Protein AF-A0A3D5X7Y4-F1 (afdb_monomer)

Foldseek 3Di:
DPLVVQLVQCVVQDDLPDQWTDGPPQFKIKGKAKAFFPDDFQWLPPPQVDDDPDLLDLSDTLNNQVLLGIDIKIKIAGNPDLAALAAEEEADAALAAACSNVSVVQVVCCVVVVHMYTDQDQACHHSNNDPCLVPLVSQVVQLVVVVVPVVKPLRDSSASSVQVNLLSPVCCVVRSLVSSLSSVLVVLVCLCCVVDPRYDNHRAYEYEYEHVSLVSVVVCVVVCVVVSCVVYHYDYYHYDDDLLPDDQDHNNHYIPSSSVSNNCCVVPPVVVQCVDPHSVVVVVD

Nearest PDB structures (foldseek):
  7px8-assembly1_A  TM=6.322E-01  e=2.865E-03  Sus scrofa domesticus
  3our-assembly2_C  TM=6.650E-01  e=7.257E-02  Vibrio vulnificus CMCP6
  3our-assembly1_A  TM=6.666E-01  e=1.903E-01  Vibrio vulnificus CMCP6

Solvent-accessible surface area (backbone atoms only — not comparable to full-atom values): 15570 Å² total; per-residue (Å²): 133,64,64,68,61,49,32,54,56,50,50,75,65,63,56,77,88,44,66,70,38,79,54,69,99,74,58,30,36,41,35,42,40,84,42,72,50,88,64,78,66,77,77,77,76,70,84,57,95,46,87,34,92,45,85,92,34,72,48,33,45,69,81,74,44,56,36,52,37,45,33,65,33,47,26,35,36,48,70,82,66,88,56,34,60,42,36,33,41,36,29,55,49,64,64,42,71,65,62,58,83,48,50,50,52,36,51,52,50,12,68,77,66,70,21,35,22,36,45,50,71,46,54,59,20,40,69,19,29,66,70,59,66,76,34,64,82,71,35,45,62,57,40,53,60,58,54,69,46,78,87,49,46,49,73,31,68,70,10,37,56,59,19,48,34,28,50,70,38,42,63,52,62,56,51,33,49,52,40,33,52,51,44,49,50,51,50,51,52,34,30,43,72,40,72,37,82,62,41,33,63,56,32,48,54,29,38,43,20,26,28,53,25,16,50,52,48,51,52,48,65,73,64,32,68,93,55,74,48,76,88,38,52,79,45,77,39,84,47,77,73,56,77,93,76,58,80,61,59,31,54,57,37,17,16,45,53,20,39,48,41,33,52,49,38,65,76,67,44,46,71,54,40,57,75,39,102,35,77,62,28,68,70,74,104

Mean predicted aligned error: 5.86 Å

Radius of gyration: 19.31 Å; Cα contacts (8 Å, |Δi|>4): 488; chains: 1; bounding box: 45×47×53 Å

Structure (mmCIF, N/CA/C/O backbone):
data_AF-A0A3D5X7Y4-F1
#
_entry.id   AF-A0A3D5X7Y4-F1
#
loop_
_atom_site.group_PDB
_atom_site.id
_atom_site.type_symbol
_atom_site.label_atom_id
_atom_site.label_alt_id
_atom_site.label_comp_id
_atom_site.label_asym_id
_atom_site.label_entity_id
_atom_site.label_seq_id
_atom_site.pdbx_PDB_ins_code
_atom_site.Cartn_x
_atom_site.Cartn_y
_atom_site.Cartn_z
_atom_site.occupancy
_atom_site.B_iso_or_equiv
_atom_site.auth_seq_id
_atom_site.auth_comp_id
_atom_site.auth_asym_id
_atom_site.auth_atom_id
_atom_site.pdbx_PDB_model_num
ATOM 1 N N . MET A 1 1 ? -21.024 16.765 2.835 1.00 62.75 1 MET A N 1
ATOM 2 C CA . MET A 1 1 ? -19.558 16.932 2.928 1.00 62.75 1 MET A CA 1
ATOM 3 C C . MET A 1 1 ? -19.091 17.616 1.662 1.00 62.75 1 MET A C 1
ATOM 5 O O . MET A 1 1 ? -19.275 17.051 0.590 1.00 62.75 1 MET A O 1
ATOM 9 N N . GLU A 1 2 ? -18.526 18.814 1.774 1.00 83.00 2 GLU A N 1
ATOM 10 C CA . GLU A 1 2 ? -17.841 19.452 0.650 1.00 83.00 2 GLU A CA 1
ATOM 11 C C . GLU A 1 2 ? -16.427 18.880 0.536 1.00 83.00 2 GLU A C 1
ATOM 13 O O . GLU A 1 2 ? -15.530 19.262 1.283 1.00 83.00 2 GLU A O 1
ATOM 18 N N . PHE A 1 3 ? -16.230 17.935 -0.387 1.00 84.38 3 PHE A N 1
ATOM 19 C CA . PHE A 1 3 ? -14.965 17.208 -0.533 1.00 84.38 3 PHE A CA 1
ATOM 20 C C . PHE A 1 3 ? -13.753 18.142 -0.661 1.00 84.38 3 PHE A C 1
ATOM 22 O O . PHE A 1 3 ? -12.751 17.936 0.016 1.00 84.38 3 PHE A O 1
ATOM 29 N N . THR A 1 4 ? -13.851 19.175 -1.501 1.00 87.50 4 THR A N 1
ATOM 30 C CA . THR A 1 4 ? -12.752 20.115 -1.768 1.00 87.50 4 THR A CA 1
ATOM 31 C C . THR A 1 4 ? -12.354 20.895 -0.519 1.00 87.50 4 THR A C 1
ATOM 33 O O . THR A 1 4 ? -11.167 20.987 -0.214 1.00 87.50 4 THR A O 1
ATOM 36 N N . LYS A 1 5 ? -13.334 21.403 0.238 1.00 87.75 5 LYS A N 1
ATOM 37 C CA . LYS A 1 5 ? -13.094 22.128 1.489 1.00 87.75 5 LYS A CA 1
ATOM 38 C C . LYS A 1 5 ? -12.396 21.229 2.512 1.00 87.75 5 LYS A C 1
ATOM 40 O O . LYS A 1 5 ? -11.289 21.543 2.941 1.00 87.75 5 LYS A O 1
ATOM 45 N N . THR A 1 6 ? -12.976 20.059 2.792 1.00 87.38 6 THR A N 1
ATOM 46 C CA . THR A 1 6 ? -12.402 19.072 3.720 1.00 87.38 6 THR A CA 1
ATOM 47 C C . THR A 1 6 ? -11.001 18.627 3.286 1.00 87.38 6 THR A C 1
ATOM 49 O O . THR A 1 6 ? -10.114 18.476 4.119 1.00 87.38 6 THR A O 1
ATOM 52 N N . TYR A 1 7 ? -10.759 18.447 1.985 1.00 90.94 7 TYR A N 1
ATOM 53 C CA . TYR A 1 7 ? -9.432 18.118 1.460 1.00 90.94 7 TYR A CA 1
ATOM 54 C C . TYR A 1 7 ? -8.392 19.189 1.790 1.00 90.94 7 TYR A C 1
ATOM 56 O O . TYR A 1 7 ? -7.310 18.849 2.263 1.00 90.94 7 TYR A O 1
ATOM 64 N N . HIS A 1 8 ? -8.698 20.466 1.547 1.00 90.31 8 HIS A N 1
ATOM 65 C CA . HIS A 1 8 ? -7.755 21.551 1.816 1.00 90.31 8 HIS A CA 1
ATOM 66 C C . HIS A 1 8 ? -7.480 21.720 3.312 1.00 90.31 8 HIS A C 1
ATOM 68 O O . HIS A 1 8 ? -6.315 21.840 3.686 1.00 90.31 8 HIS A O 1
ATOM 74 N N . GLU A 1 9 ? -8.515 21.649 4.150 1.00 88.50 9 GLU A N 1
ATOM 75 C CA . GLU A 1 9 ? -8.390 21.727 5.611 1.00 88.50 9 GLU A CA 1
ATOM 76 C C . GLU A 1 9 ? -7.531 20.585 6.165 1.00 88.50 9 GLU A C 1
ATOM 78 O O . GLU A 1 9 ? -6.532 20.826 6.842 1.00 88.50 9 GLU A O 1
ATOM 83 N N . LEU A 1 10 ? -7.861 19.333 5.830 1.00 89.69 10 LEU A N 1
ATOM 84 C CA . LEU A 1 10 ? -7.104 18.176 6.309 1.00 89.69 10 LEU A CA 1
ATOM 85 C C . LEU A 1 10 ? -5.663 18.204 5.791 1.00 89.69 10 LEU A C 1
ATOM 87 O O . LEU A 1 10 ? -4.737 17.924 6.542 1.00 89.69 10 LEU A O 1
ATOM 91 N N . ARG A 1 11 ? -5.447 18.578 4.525 1.00 89.75 11 ARG A N 1
ATOM 92 C CA . ARG A 1 11 ? -4.104 18.661 3.936 1.00 89.75 11 ARG A CA 1
ATOM 93 C C . ARG A 1 11 ? -3.214 19.700 4.618 1.00 89.75 11 ARG A C 1
ATOM 95 O O . ARG A 1 11 ? -2.016 19.472 4.705 1.00 89.75 11 ARG A O 1
ATOM 102 N N . GLN A 1 12 ? -3.760 20.845 5.023 1.00 87.50 12 GLN A N 1
ATOM 103 C CA . GLN A 1 12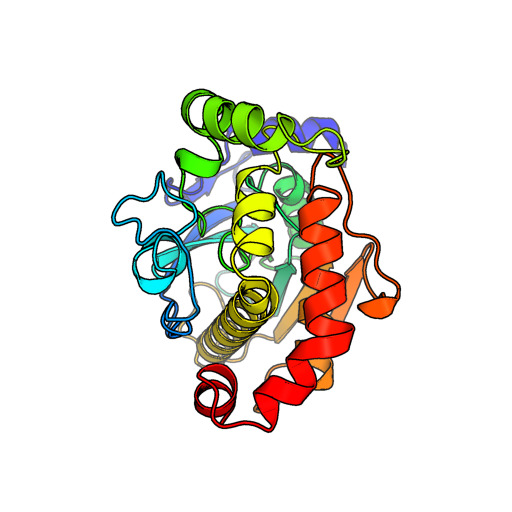 ? -2.969 21.906 5.657 1.00 87.50 12 GLN A CA 1
ATOM 104 C C . GLN A 1 12 ? -2.491 21.527 7.057 1.00 87.50 12 GLN A C 1
ATOM 106 O O . GLN A 1 12 ? -1.440 21.992 7.482 1.00 87.50 12 GLN A O 1
ATOM 111 N N . ASN A 1 13 ? -3.253 20.686 7.750 1.00 85.19 13 ASN A N 1
ATOM 112 C CA . ASN A 1 13 ? -3.012 20.387 9.153 1.00 85.19 13 ASN A CA 1
ATOM 113 C C . ASN A 1 13 ? -2.442 18.987 9.390 1.00 85.19 13 ASN A C 1
ATOM 115 O O . ASN A 1 13 ? -1.857 18.752 10.438 1.00 85.19 13 ASN A O 1
ATOM 119 N N . PHE A 1 14 ? -2.612 18.053 8.449 1.00 87.56 14 PHE A N 1
ATOM 120 C CA . PHE A 1 14 ? -2.120 16.687 8.584 1.00 87.56 14 PHE A CA 1
ATOM 121 C C . PHE A 1 14 ? -0.596 16.598 8.446 1.00 87.56 14 PHE A C 1
ATOM 123 O O . PHE A 1 14 ? 0.004 17.115 7.507 1.00 87.56 14 PHE A O 1
ATOM 130 N N . SER A 1 15 ? 0.005 15.832 9.346 1.00 85.19 15 SER A N 1
ATOM 131 C CA . SER A 1 15 ? 1.416 15.490 9.412 1.00 85.19 15 SER A CA 1
ATOM 132 C C . SER A 1 15 ? 1.536 14.085 9.992 1.00 85.19 15 SER A C 1
ATOM 134 O O . SER A 1 15 ? 0.987 13.779 11.045 1.00 85.19 15 SER A O 1
ATOM 136 N N . ILE A 1 16 ? 2.258 13.206 9.305 1.00 82.19 16 ILE A N 1
ATOM 137 C CA . ILE A 1 16 ? 2.469 11.842 9.799 1.00 82.19 16 ILE A CA 1
ATOM 138 C C . ILE A 1 16 ? 3.472 11.793 10.960 1.00 82.19 16 ILE A C 1
ATOM 140 O O . ILE A 1 16 ? 3.442 10.866 11.758 1.00 82.19 16 ILE A O 1
ATOM 144 N N . THR A 1 17 ? 4.341 12.798 11.072 1.00 74.00 17 THR A N 1
ATOM 145 C CA . THR A 1 17 ? 5.400 12.864 12.090 1.00 74.00 17 THR A CA 1
ATOM 146 C C . THR A 1 17 ? 4.942 13.535 13.385 1.00 74.00 17 THR A C 1
ATOM 148 O O . THR A 1 17 ? 5.647 13.491 14.390 1.00 74.00 17 THR A O 1
ATOM 151 N N . SER A 1 18 ? 3.771 14.174 13.379 1.00 68.81 18 SER A N 1
ATOM 152 C CA . SER A 1 18 ? 3.189 14.810 14.560 1.00 68.81 18 SER A CA 1
ATOM 153 C C . SER A 1 18 ? 2.336 13.795 15.322 1.00 68.81 18 SER A C 1
ATOM 155 O O . SER A 1 18 ? 1.522 13.098 14.724 1.00 68.81 18 SER A O 1
ATOM 157 N N . ALA A 1 19 ? 2.540 13.702 16.640 1.00 57.34 19 ALA A N 1
ATOM 158 C CA . ALA A 1 19 ? 1.981 12.629 17.467 1.00 57.34 19 ALA A CA 1
ATOM 159 C C . ALA A 1 19 ? 0.443 12.572 17.445 1.00 57.34 19 ALA A C 1
ATOM 161 O O . ALA A 1 19 ? -0.117 11.496 17.255 1.00 57.34 19 ALA A O 1
ATOM 162 N N . ASP A 1 20 ? -0.217 13.723 17.584 1.00 65.88 20 ASP A N 1
ATOM 163 C CA . ASP A 1 20 ? -1.671 13.863 17.529 1.00 65.88 20 ASP A CA 1
ATOM 164 C C . ASP A 1 20 ? -2.022 15.168 16.806 1.00 65.88 20 ASP A C 1
ATOM 166 O O . ASP A 1 20 ? -1.465 16.228 17.099 1.00 65.88 20 ASP A O 1
ATOM 170 N N . ILE A 1 21 ? -2.939 15.088 15.843 1.00 64.12 21 ILE A N 1
ATOM 171 C CA . ILE A 1 21 ? -3.440 16.238 15.091 1.00 64.12 21 ILE A CA 1
ATOM 172 C C . ILE A 1 21 ? -4.926 16.350 15.370 1.00 64.12 21 ILE A C 1
ATOM 174 O O . ILE A 1 21 ? -5.740 15.587 14.838 1.00 64.12 21 ILE A O 1
ATOM 178 N N . GLU A 1 22 ? -5.267 17.303 16.229 1.00 63.03 22 GLU A N 1
ATOM 179 C CA . GLU A 1 22 ? -6.646 17.692 16.493 1.00 63.03 22 GLU A CA 1
ATOM 180 C C . GLU A 1 22 ? -7.095 18.670 15.409 1.00 63.03 22 GLU A C 1
ATOM 182 O O . GLU A 1 22 ? -6.500 19.732 15.220 1.00 63.03 22 GLU A O 1
ATOM 187 N N . LEU A 1 23 ? -8.140 18.301 14.672 1.00 60.44 23 LEU A N 1
ATOM 188 C CA . LEU A 1 23 ? -8.718 19.135 13.627 1.00 60.44 23 LEU A CA 1
ATOM 189 C C . LEU A 1 23 ? -10.151 19.474 14.001 1.00 60.44 23 LEU A C 1
ATOM 191 O O . LEU A 1 23 ? -10.949 18.568 14.212 1.00 60.44 23 LEU A O 1
ATOM 195 N N . ASN A 1 24 ? -10.452 20.776 14.044 1.00 53.19 24 ASN A N 1
ATOM 196 C CA . ASN A 1 24 ? -11.755 21.360 14.377 1.00 53.19 24 ASN A CA 1
ATOM 197 C C . ASN A 1 24 ? -12.277 20.965 15.772 1.00 53.19 24 ASN A C 1
ATOM 199 O O . ASN A 1 24 ? -12.864 19.902 15.943 1.00 53.19 24 ASN A O 1
ATOM 203 N N . GLU A 1 25 ? -12.076 21.844 16.762 1.00 52.44 25 GLU A N 1
ATOM 204 C CA . GLU A 1 25 ? -12.860 21.926 18.015 1.00 52.44 25 GLU A CA 1
ATOM 205 C C . GLU A 1 25 ? -13.275 20.583 18.671 1.00 52.44 25 GLU A C 1
ATOM 207 O O . GLU A 1 25 ? -14.366 20.461 19.221 1.00 52.44 25 GLU A O 1
ATOM 212 N N . ARG A 1 26 ? -12.386 19.578 18.679 1.00 58.62 26 ARG A N 1
ATOM 213 C CA . ARG A 1 26 ? -12.592 18.254 19.302 1.00 58.62 26 ARG A CA 1
ATOM 214 C C . ARG A 1 26 ? -13.681 17.365 18.671 1.00 58.62 26 ARG A C 1
ATOM 216 O O . ARG A 1 26 ? -14.286 16.577 19.400 1.00 58.62 26 ARG A O 1
ATOM 223 N N . GLU A 1 27 ? -13.880 17.351 17.353 1.00 76.94 27 GLU A N 1
ATOM 224 C CA . GLU A 1 27 ? -14.769 16.340 16.727 1.00 76.94 27 GLU A CA 1
ATOM 225 C C . GLU A 1 27 ? -14.070 15.014 16.366 1.00 76.94 27 GLU A C 1
ATOM 227 O O . GLU A 1 27 ? -14.690 13.945 16.391 1.00 76.94 27 GLU A O 1
ATOM 232 N N . PHE A 1 28 ? -12.780 15.058 16.032 1.00 87.50 28 PHE A N 1
ATOM 233 C CA . PHE A 1 28 ? -11.968 13.881 15.716 1.00 87.50 28 PHE A CA 1
ATOM 234 C C . PHE A 1 28 ? -10.473 14.193 15.823 1.00 87.50 28 PHE A C 1
ATOM 236 O O . PHE A 1 28 ? -10.071 15.358 15.872 1.00 87.50 28 PHE A O 1
ATOM 243 N N . THR A 1 29 ? -9.638 13.155 15.790 1.00 89.69 29 THR A N 1
ATOM 244 C CA . THR A 1 29 ? -8.178 13.298 15.738 1.00 89.69 29 THR A CA 1
ATOM 245 C C . THR A 1 29 ? -7.556 12.374 14.696 1.00 89.69 29 THR A C 1
ATOM 247 O O . THR A 1 29 ? -8.096 11.315 14.369 1.00 89.69 29 THR A O 1
ATOM 250 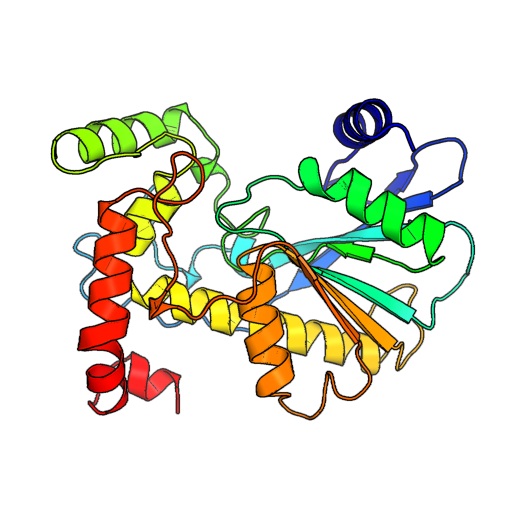N N . PHE A 1 30 ? -6.416 12.782 14.142 1.00 90.56 30 PHE A N 1
ATOM 251 C CA . PHE A 1 30 ? -5.501 11.864 13.469 1.00 90.56 30 PHE A CA 1
ATOM 252 C C . PHE A 1 30 ? -4.337 11.566 14.406 1.00 90.56 30 PHE A C 1
ATOM 254 O O . PHE A 1 30 ? -3.664 12.487 14.863 1.00 90.56 30 PHE A O 1
ATOM 261 N N . ARG A 1 31 ? -4.095 10.282 14.659 1.00 90.88 31 ARG A N 1
ATOM 262 C CA . ARG A 1 31 ? -2.979 9.797 15.469 1.00 90.88 31 ARG A CA 1
ATOM 263 C C . ARG A 1 31 ? -2.025 8.988 14.610 1.00 90.88 31 ARG A C 1
ATOM 265 O O . ARG A 1 31 ? -2.469 8.189 13.787 1.00 90.88 31 ARG A O 1
ATOM 272 N N . SER A 1 32 ? -0.730 9.168 14.825 1.00 92.69 32 SER A N 1
ATOM 273 C CA . SER A 1 32 ? 0.302 8.366 14.172 1.00 92.69 32 SER A CA 1
ATOM 274 C C . SER A 1 32 ? 0.709 7.201 15.073 1.00 92.69 32 SER A C 1
ATOM 276 O O . SER A 1 32 ? 1.077 7.414 16.228 1.00 92.69 32 SER A O 1
ATOM 278 N N . ILE A 1 33 ? 0.586 5.964 14.586 1.00 93.38 33 ILE A N 1
ATOM 279 C CA . ILE A 1 33 ? 0.896 4.752 15.355 1.00 93.38 33 ILE A CA 1
ATOM 280 C C . ILE A 1 33 ? 2.119 4.053 14.760 1.00 93.38 33 ILE A C 1
ATOM 282 O O . ILE A 1 33 ? 2.012 3.532 13.648 1.00 93.38 33 ILE A O 1
ATOM 286 N N . PRO A 1 34 ? 3.245 3.968 15.491 1.00 95.19 34 PRO A N 1
ATOM 287 C CA . PRO A 1 34 ? 4.428 3.267 15.012 1.00 95.19 34 PRO A CA 1
ATOM 288 C C . PRO A 1 34 ? 4.142 1.795 14.730 1.00 95.19 34 PRO A C 1
ATOM 290 O O . PRO A 1 34 ? 3.541 1.091 15.546 1.00 95.19 34 PRO A O 1
ATOM 293 N N . PHE A 1 35 ? 4.622 1.311 13.590 1.00 96.56 35 PHE A N 1
ATOM 294 C CA . PHE A 1 35 ? 4.510 -0.077 13.175 1.00 96.56 35 PHE A CA 1
ATOM 295 C C . PHE A 1 35 ? 5.861 -0.608 12.698 1.00 96.56 35 PHE A C 1
ATOM 297 O O . PHE A 1 35 ? 6.580 0.019 11.919 1.00 96.56 35 PHE A O 1
ATOM 304 N N . ARG A 1 36 ? 6.198 -1.813 13.162 1.00 96.62 36 ARG A N 1
ATOM 305 C CA . ARG A 1 36 ? 7.410 -2.526 12.765 1.00 96.62 36 ARG A CA 1
ATOM 306 C C . ARG A 1 36 ? 7.035 -3.791 12.013 1.00 96.62 36 ARG A C 1
ATOM 308 O O . ARG A 1 36 ? 6.431 -4.691 12.593 1.00 96.62 36 ARG A O 1
ATOM 315 N N . SER A 1 37 ? 7.416 -3.862 10.744 1.00 95.69 37 SER A N 1
ATOM 316 C CA . SER A 1 37 ? 7.237 -5.051 9.914 1.00 95.69 37 SER A CA 1
ATOM 317 C C . SER A 1 37 ? 8.134 -6.184 10.416 1.00 95.69 37 SER A C 1
ATOM 319 O O . SER A 1 37 ? 9.340 -6.009 10.590 1.00 95.69 37 SER A O 1
ATOM 321 N N . ASN A 1 38 ? 7.552 -7.366 10.619 1.00 92.75 38 ASN A N 1
ATOM 322 C CA . ASN A 1 38 ? 8.308 -8.598 10.866 1.00 92.75 38 ASN A CA 1
ATOM 323 C C . ASN A 1 38 ? 8.667 -9.337 9.566 1.00 92.75 38 ASN A C 1
ATOM 325 O O . ASN A 1 38 ? 9.349 -10.368 9.592 1.00 92.75 38 ASN A O 1
ATOM 329 N N . SER A 1 39 ? 8.198 -8.834 8.424 1.00 86.31 39 SER A N 1
ATOM 330 C CA . SER A 1 39 ? 8.429 -9.438 7.120 1.00 86.31 39 SER A CA 1
ATOM 331 C C . SER A 1 39 ? 9.886 -9.286 6.704 1.00 86.31 39 SER A C 1
ATOM 333 O O . SER A 1 39 ? 10.450 -8.195 6.726 1.00 86.31 39 SER A O 1
ATOM 335 N N . LYS A 1 40 ? 10.488 -10.385 6.249 1.00 76.19 40 LYS A N 1
ATOM 336 C CA . LYS A 1 40 ? 11.815 -10.357 5.632 1.00 76.19 40 LYS A CA 1
ATOM 337 C C . LYS A 1 40 ? 11.652 -10.232 4.115 1.00 76.19 40 LYS A C 1
ATOM 339 O O . LYS A 1 40 ? 11.042 -11.130 3.523 1.00 76.19 40 LYS A O 1
ATOM 344 N N . PRO A 1 41 ? 12.150 -9.161 3.472 1.00 71.00 41 PRO A N 1
ATOM 345 C CA . PRO A 1 41 ? 12.162 -9.093 2.016 1.00 71.00 41 PRO A CA 1
ATOM 346 C C . PRO A 1 41 ? 13.020 -10.230 1.444 1.00 71.00 41 PRO A C 1
ATOM 348 O O . PRO A 1 41 ? 13.945 -10.718 2.100 1.00 71.00 41 PRO A O 1
ATOM 351 N N . ILE A 1 42 ? 12.708 -10.678 0.222 1.00 69.38 42 ILE A N 1
ATOM 352 C CA . ILE A 1 42 ? 13.601 -11.603 -0.490 1.00 69.38 42 ILE A CA 1
ATOM 353 C C . ILE A 1 42 ? 14.929 -10.874 -0.704 1.00 69.38 42 ILE A C 1
ATOM 355 O O . ILE A 1 42 ? 14.891 -9.775 -1.259 1.00 69.38 42 ILE A O 1
ATOM 359 N N . PRO A 1 43 ? 16.080 -11.467 -0.334 1.00 62.25 43 PRO A N 1
ATOM 360 C CA . PRO A 1 43 ? 17.375 -10.873 -0.625 1.00 62.25 43 PRO A CA 1
ATOM 361 C C . PRO A 1 43 ? 17.501 -10.578 -2.117 1.00 62.25 43 PRO A C 1
ATOM 363 O O . PRO A 1 43 ? 17.318 -11.478 -2.949 1.00 62.25 43 PRO A O 1
ATOM 366 N N . TYR A 1 44 ? 17.836 -9.333 -2.453 1.00 58.81 44 TYR A N 1
ATOM 367 C CA . TYR A 1 44 ? 18.089 -8.910 -3.825 1.00 58.81 44 TYR A CA 1
ATOM 368 C C . TYR A 1 44 ? 19.353 -9.606 -4.354 1.00 58.81 44 TYR A C 1
ATOM 370 O O . TYR A 1 44 ? 20.470 -9.120 -4.233 1.00 58.81 44 TYR A O 1
ATOM 378 N N . THR A 1 45 ? 19.194 -10.816 -4.886 1.00 52.50 45 THR A N 1
ATOM 379 C CA . THR A 1 45 ? 20.293 -11.651 -5.415 1.00 52.50 45 THR A CA 1
ATOM 380 C C . THR A 1 45 ? 20.075 -12.033 -6.875 1.00 52.50 45 THR A C 1
ATOM 382 O O . THR A 1 45 ? 20.739 -12.916 -7.415 1.00 52.50 45 THR A O 1
ATOM 385 N N . ARG A 1 46 ? 19.140 -11.361 -7.550 1.00 53.75 46 ARG A N 1
ATOM 386 C CA . ARG A 1 46 ? 18.783 -11.640 -8.939 1.00 53.75 46 ARG A CA 1
ATOM 387 C C . ARG A 1 46 ? 19.307 -10.546 -9.844 1.00 53.75 46 ARG A C 1
ATOM 389 O O . ARG A 1 46 ? 18.621 -9.558 -10.041 1.00 53.75 46 ARG A O 1
ATOM 396 N N . THR A 1 47 ? 20.526 -10.738 -10.353 1.00 46.50 47 THR A N 1
ATOM 397 C CA . THR A 1 47 ? 21.077 -10.086 -11.563 1.00 46.50 47 THR A CA 1
ATOM 398 C C . THR A 1 47 ? 20.770 -8.594 -11.734 1.00 46.50 47 THR A C 1
ATOM 400 O O . THR A 1 47 ? 20.675 -8.110 -12.861 1.00 46.50 47 THR A O 1
ATOM 403 N N . GLY A 1 48 ? 20.623 -7.848 -10.640 1.00 47.81 48 GLY A N 1
ATOM 404 C CA . GLY A 1 48 ? 20.610 -6.405 -10.682 1.00 47.81 48 GLY A CA 1
ATOM 405 C C . GLY A 1 48 ? 21.968 -5.982 -11.194 1.00 47.81 48 GLY A C 1
ATOM 406 O O . GLY A 1 48 ? 22.966 -6.186 -10.513 1.00 47.81 48 GLY A O 1
ATOM 407 N N . ILE A 1 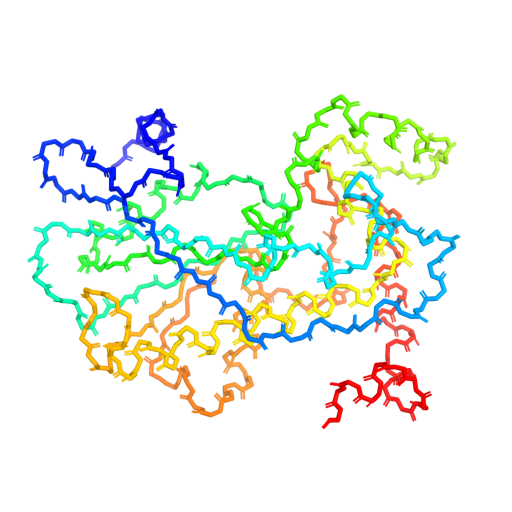49 ? 22.016 -5.425 -12.401 1.00 44.59 49 ILE A N 1
ATOM 408 C CA . ILE A 1 49 ? 23.256 -4.962 -13.045 1.00 44.59 49 ILE A CA 1
ATOM 409 C C . ILE A 1 49 ? 23.970 -3.902 -12.173 1.00 44.59 49 ILE A C 1
ATOM 411 O O . ILE A 1 49 ? 25.149 -3.622 -12.363 1.00 44.59 49 ILE A O 1
ATOM 415 N N . TYR A 1 50 ? 23.288 -3.366 -11.157 1.00 46.84 50 TYR A N 1
ATOM 416 C CA . TYR A 1 50 ? 23.793 -2.352 -10.249 1.00 46.84 50 TYR A CA 1
ATOM 417 C C . TYR A 1 50 ? 23.586 -2.786 -8.794 1.00 46.84 50 TYR A C 1
ATOM 419 O O . TYR A 1 50 ? 22.460 -2.948 -8.344 1.00 46.84 50 TYR A O 1
ATOM 427 N N . ASN A 1 51 ? 24.672 -2.949 -8.038 1.00 50.53 51 ASN A N 1
ATOM 428 C CA . ASN A 1 51 ? 24.616 -3.037 -6.580 1.00 50.53 51 ASN A CA 1
ATOM 429 C C . ASN A 1 51 ? 24.731 -1.613 -6.028 1.00 50.53 51 ASN A C 1
ATOM 431 O O . ASN A 1 51 ? 25.832 -1.090 -5.875 1.00 50.53 51 ASN A O 1
ATOM 435 N N . GLY A 1 52 ? 23.594 -0.960 -5.787 1.00 54.53 52 GLY A N 1
ATOM 436 C CA . GLY A 1 52 ? 23.565 0.335 -5.107 1.00 54.53 52 GLY A CA 1
ATOM 437 C C . GLY A 1 52 ? 23.653 0.164 -3.591 1.00 54.53 52 GLY A C 1
ATOM 438 O O . GLY A 1 52 ? 22.983 -0.697 -3.023 1.00 54.53 52 GLY A O 1
ATOM 439 N N . THR A 1 53 ? 24.463 0.978 -2.917 1.00 52.84 53 THR A N 1
ATOM 440 C CA . THR A 1 53 ? 24.475 1.062 -1.443 1.00 52.84 53 THR A CA 1
ATOM 441 C C . THR A 1 53 ? 23.655 2.225 -0.904 1.00 52.84 53 THR A C 1
ATOM 443 O O . THR A 1 53 ? 23.407 2.264 0.294 1.00 52.84 53 THR A O 1
ATOM 446 N N . ASP A 1 54 ? 23.251 3.140 -1.780 1.00 60.84 54 ASP A N 1
ATOM 447 C CA . ASP A 1 54 ? 22.584 4.392 -1.444 1.00 60.84 54 ASP A CA 1
ATOM 448 C C . ASP A 1 54 ? 21.144 4.404 -1.969 1.00 60.84 54 ASP A C 1
ATOM 450 O O . ASP A 1 54 ? 20.843 3.803 -3.007 1.00 60.84 54 ASP A O 1
ATOM 454 N N . CYS A 1 55 ? 20.254 5.079 -1.250 1.00 59.72 55 CYS A N 1
ATOM 455 C CA . CYS A 1 55 ? 18.815 5.109 -1.485 1.00 59.72 55 CYS A CA 1
ATOM 456 C C . CYS A 1 55 ? 18.424 5.854 -2.779 1.00 59.72 55 CYS A C 1
ATOM 458 O O . CYS A 1 55 ? 17.372 5.581 -3.371 1.00 59.72 55 CYS A O 1
ATOM 460 N N . HIS A 1 56 ? 19.335 6.689 -3.290 1.00 63.72 56 HIS A N 1
ATOM 461 C CA . HIS A 1 56 ? 19.297 7.264 -4.635 1.00 63.72 56 HIS A CA 1
ATOM 462 C C . HIS A 1 56 ? 19.311 6.198 -5.749 1.00 63.72 56 HIS A C 1
ATOM 464 O O . HIS A 1 56 ? 18.800 6.429 -6.846 1.00 63.72 56 HIS A O 1
ATOM 470 N N . SER A 1 57 ? 19.884 5.016 -5.496 1.00 70.50 57 SER A N 1
ATOM 471 C CA . SER A 1 57 ? 19.910 3.920 -6.463 1.00 70.50 57 SER A CA 1
ATOM 472 C C . SER A 1 57 ? 18.652 3.065 -6.360 1.00 70.50 57 SER A C 1
ATOM 474 O O . SER A 1 57 ? 18.386 2.425 -5.347 1.00 70.50 57 SER A O 1
ATOM 476 N N . PHE A 1 58 ? 17.915 2.930 -7.462 1.00 78.69 58 PHE A N 1
ATOM 477 C CA . PHE A 1 58 ? 16.772 2.009 -7.542 1.00 78.69 58 PHE A CA 1
ATOM 478 C C . PHE A 1 58 ? 17.156 0.524 -7.454 1.00 78.69 58 PHE A C 1
ATOM 480 O O . PHE A 1 58 ? 16.286 -0.340 -7.301 1.00 78.69 58 PHE A O 1
ATOM 487 N N . ALA A 1 59 ? 18.450 0.228 -7.524 1.00 72.75 59 ALA A N 1
ATOM 488 C CA . ALA A 1 59 ? 19.001 -1.109 -7.389 1.00 72.75 59 ALA A CA 1
ATOM 489 C C . ALA A 1 59 ? 19.534 -1.395 -5.972 1.00 72.75 59 ALA A C 1
ATOM 491 O O . ALA A 1 59 ? 20.215 -2.396 -5.757 1.00 72.75 59 ALA A O 1
ATOM 492 N N . ILE A 1 60 ? 19.232 -0.522 -5.003 1.00 76.69 60 ILE A N 1
ATOM 493 C CA . ILE A 1 60 ? 19.434 -0.812 -3.584 1.00 76.69 60 ILE A CA 1
ATOM 494 C C . ILE A 1 60 ? 18.668 -2.080 -3.184 1.00 76.69 60 ILE A C 1
ATOM 496 O O . ILE A 1 60 ? 17.555 -2.328 -3.662 1.00 76.69 60 ILE A O 1
ATOM 500 N N . ASP A 1 61 ? 19.275 -2.879 -2.306 1.00 81.31 61 ASP A N 1
ATOM 501 C CA . ASP A 1 61 ? 18.605 -4.012 -1.674 1.00 81.31 61 ASP A CA 1
ATOM 502 C C . ASP A 1 61 ? 17.418 -3.510 -0.844 1.00 81.31 61 ASP A C 1
ATOM 504 O O . ASP A 1 61 ? 17.553 -2.631 0.008 1.00 81.31 61 ASP A O 1
ATOM 508 N N . ASP A 1 62 ? 16.256 -4.105 -1.082 1.00 87.19 62 ASP A N 1
ATOM 509 C CA . ASP A 1 62 ? 15.001 -3.795 -0.410 1.00 87.19 62 ASP A CA 1
ATOM 510 C C . ASP A 1 62 ? 15.112 -3.938 1.123 1.00 87.19 62 ASP A C 1
ATOM 512 O O . ASP A 1 62 ? 14.430 -3.220 1.853 1.00 87.19 62 ASP A O 1
ATOM 516 N N . ALA A 1 63 ? 16.001 -4.813 1.615 1.00 85.62 63 ALA A N 1
ATOM 517 C CA . ALA A 1 63 ? 16.287 -4.983 3.043 1.00 85.62 63 ALA A CA 1
ATOM 518 C C . ALA A 1 63 ? 16.960 -3.767 3.703 1.00 85.62 63 ALA A C 1
ATOM 520 O O . ALA A 1 63 ? 16.937 -3.654 4.927 1.00 85.62 63 ALA A O 1
ATOM 521 N N . LYS A 1 64 ? 17.567 -2.871 2.915 1.00 86.50 64 LYS A N 1
ATOM 522 C CA . LYS A 1 64 ? 18.252 -1.663 3.406 1.00 86.50 64 LYS A CA 1
ATOM 523 C C . LYS A 1 64 ? 17.341 -0.437 3.483 1.00 86.50 64 LYS A C 1
ATOM 525 O O . LYS A 1 64 ? 17.789 0.612 3.924 1.00 86.50 64 LYS A O 1
ATOM 530 N N . ILE A 1 65 ? 16.092 -0.552 3.036 1.00 90.00 65 ILE A N 1
ATOM 531 C CA . ILE A 1 65 ? 15.114 0.537 3.088 1.00 90.00 65 ILE A CA 1
ATOM 532 C C . ILE A 1 65 ? 14.409 0.457 4.442 1.00 90.00 65 ILE A C 1
ATOM 534 O O . ILE A 1 65 ? 13.450 -0.304 4.617 1.00 90.00 65 ILE A O 1
ATOM 538 N N . GLU A 1 66 ? 14.933 1.194 5.419 1.00 91.38 66 GLU A N 1
ATOM 539 C CA . GLU A 1 66 ? 14.467 1.151 6.807 1.00 91.38 66 GLU A CA 1
ATOM 540 C C . GLU A 1 66 ? 13.010 1.592 6.939 1.00 91.38 66 GLU A C 1
ATOM 542 O O . GLU A 1 66 ? 12.266 0.974 7.701 1.00 91.38 66 GLU A O 1
ATOM 547 N N . GLU A 1 67 ? 12.578 2.560 6.129 1.00 93.38 67 GLU A N 1
ATOM 548 C CA . GLU A 1 67 ? 11.206 3.075 6.067 1.00 93.38 67 GLU A CA 1
ATOM 549 C C . GLU A 1 67 ? 10.210 1.969 5.695 1.00 93.38 67 GLU A C 1
ATOM 551 O O . GLU A 1 67 ? 9.051 1.968 6.100 1.00 93.38 67 GLU A O 1
ATOM 556 N N . ASN A 1 68 ? 10.653 0.958 4.944 1.00 94.81 68 ASN A N 1
ATOM 557 C CA . ASN A 1 68 ? 9.795 -0.168 4.593 1.00 94.81 68 ASN A CA 1
ATOM 558 C C . ASN A 1 68 ? 9.654 -1.202 5.729 1.00 94.81 68 ASN A C 1
ATOM 560 O O . ASN A 1 68 ? 8.771 -2.065 5.662 1.00 94.81 68 ASN A O 1
ATOM 564 N N . SER A 1 69 ? 10.507 -1.105 6.755 1.00 94.19 69 SER A N 1
ATOM 565 C CA . SER A 1 69 ? 10.529 -1.972 7.941 1.00 94.19 69 SER A CA 1
ATOM 566 C C . SER A 1 69 ? 9.996 -1.276 9.201 1.00 94.19 69 SER A C 1
ATOM 568 O O . SER A 1 69 ? 9.427 -1.946 10.063 1.00 94.19 69 SER A O 1
ATOM 570 N N . HIS A 1 70 ? 10.146 0.046 9.298 1.00 95.12 70 HIS A N 1
ATOM 571 C CA . HIS A 1 70 ? 9.668 0.891 10.390 1.00 95.12 70 HIS A CA 1
ATOM 572 C C . HIS A 1 70 ? 8.913 2.077 9.793 1.00 95.12 70 HIS A C 1
ATOM 574 O O . HIS A 1 70 ? 9.506 2.923 9.130 1.00 95.12 70 HIS A O 1
ATOM 580 N N . PHE A 1 71 ? 7.605 2.121 10.012 1.00 95.50 71 PHE A N 1
ATOM 581 C CA . PHE A 1 71 ? 6.738 3.155 9.461 1.00 95.50 71 PHE A CA 1
ATOM 582 C C . PHE A 1 71 ? 5.578 3.435 10.402 1.00 95.50 71 PHE A C 1
ATOM 584 O O . PHE A 1 71 ? 5.144 2.560 11.147 1.00 95.50 71 PHE A O 1
ATOM 591 N N . ASP A 1 72 ? 5.028 4.638 10.328 1.00 95.06 72 ASP A N 1
ATOM 592 C CA . ASP A 1 72 ? 3.836 4.986 11.087 1.00 95.06 72 ASP A CA 1
ATOM 593 C C . ASP A 1 72 ? 2.552 4.715 10.300 1.00 95.06 72 ASP A C 1
ATOM 595 O O . ASP A 1 72 ? 2.475 4.921 9.084 1.00 95.06 72 ASP A O 1
ATOM 599 N N . LEU A 1 73 ? 1.523 4.276 11.017 1.00 96.44 73 LEU A N 1
ATOM 600 C CA . LEU A 1 73 ? 0.152 4.127 10.555 1.00 96.44 73 LEU A CA 1
ATOM 601 C C . LEU A 1 73 ? -0.644 5.370 10.964 1.00 96.44 73 LEU A C 1
ATOM 603 O O . LEU A 1 73 ? -0.917 5.543 12.155 1.00 96.44 73 LEU A O 1
ATOM 607 N N . PRO A 1 74 ? -1.083 6.219 10.024 1.00 95.62 74 PRO A N 1
ATOM 608 C CA . PRO A 1 74 ? -2.059 7.243 10.346 1.00 95.62 74 PRO A CA 1
ATOM 609 C C . PRO A 1 74 ? -3.400 6.591 10.675 1.00 95.62 74 PRO A C 1
ATOM 611 O O . PRO A 1 74 ? -3.915 5.767 9.915 1.00 95.62 74 PRO A O 1
ATOM 614 N N . VAL A 1 75 ? -3.994 6.987 11.792 1.00 95.69 75 VAL A N 1
ATOM 615 C CA . VAL A 1 75 ? -5.292 6.496 12.240 1.00 95.69 75 VAL A CA 1
ATOM 616 C C . VAL A 1 75 ? -6.213 7.675 12.480 1.00 95.69 75 VAL A C 1
ATOM 618 O O . VAL A 1 75 ? -5.938 8.535 13.311 1.00 95.69 75 VAL A O 1
ATOM 621 N N . TYR A 1 76 ? -7.325 7.700 11.757 1.00 94.75 76 TYR A N 1
ATOM 622 C CA . TYR A 1 76 ? -8.444 8.571 12.080 1.00 94.75 76 TYR A CA 1
ATOM 623 C C . TYR A 1 76 ? -9.179 8.011 13.298 1.00 94.75 76 TYR A C 1
ATOM 625 O O . TYR A 1 76 ? -9.574 6.844 13.277 1.00 94.75 76 TYR A O 1
ATOM 633 N N . LEU A 1 77 ? -9.419 8.837 14.312 1.00 93.69 77 LEU A N 1
ATOM 634 C CA . LEU A 1 77 ? -10.195 8.505 15.502 1.00 93.69 77 LEU A CA 1
ATOM 635 C C . LEU A 1 77 ? -11.393 9.458 15.610 1.00 93.69 77 LEU A C 1
ATOM 637 O O . LEU A 1 77 ? -11.187 10.669 15.692 1.00 93.69 77 LEU A O 1
ATOM 641 N N . PRO A 1 78 ? -12.641 8.959 15.632 1.00 90.88 78 PRO A N 1
ATOM 642 C CA . PRO A 1 78 ? -13.760 9.793 16.060 1.00 90.88 78 PRO A CA 1
ATOM 643 C C . PRO A 1 78 ? -13.613 10.127 17.559 1.00 90.88 78 PRO A C 1
ATOM 645 O O . PRO A 1 78 ? -12.957 9.389 18.291 1.00 90.88 78 PRO A O 1
ATOM 648 N N . ASN A 1 79 ? -14.207 11.216 18.055 1.00 79.44 79 ASN A N 1
ATOM 649 C CA . ASN A 1 79 ? -14.104 11.591 19.480 1.00 79.44 79 ASN A CA 1
ATOM 650 C C . ASN A 1 79 ? -15.217 10.996 20.364 1.00 79.44 79 ASN A C 1
ATOM 652 O O . ASN A 1 79 ? -15.710 11.640 21.286 1.00 79.44 79 ASN A O 1
ATOM 656 N N . SER A 1 80 ? -15.641 9.761 20.084 1.00 69.88 80 SER A N 1
ATOM 657 C CA . SER A 1 80 ? -16.876 9.190 20.639 1.00 69.88 80 SER A CA 1
ATOM 658 C C . SER A 1 80 ? -16.685 8.094 21.690 1.00 69.88 80 SER A C 1
ATOM 660 O O . SER A 1 80 ? -17.642 7.782 22.396 1.00 69.88 80 SER A O 1
ATOM 662 N N . SER A 1 81 ? -15.497 7.489 21.805 1.00 71.38 81 SER A N 1
ATOM 663 C CA . SER A 1 81 ? -15.277 6.352 22.707 1.00 71.38 81 SER A CA 1
ATOM 664 C C . SER A 1 81 ? -13.879 6.310 23.322 1.00 71.38 81 SER A C 1
ATOM 666 O O . SER A 1 81 ? -12.897 6.729 22.713 1.00 71.38 81 SER A O 1
ATOM 668 N N . SER A 1 82 ? -13.784 5.732 24.524 1.00 76.00 82 SER A N 1
ATOM 669 C CA . SER A 1 82 ? -12.514 5.408 25.184 1.00 76.00 82 SER A CA 1
ATOM 670 C C . SER A 1 82 ? -11.809 4.209 24.535 1.00 76.00 82 SER A C 1
ATOM 672 O O . SER A 1 82 ? -10.577 4.170 24.499 1.00 76.00 82 SER A O 1
ATOM 674 N N . LYS A 1 83 ? -12.581 3.248 24.002 1.00 89.75 83 LYS A N 1
ATOM 675 C CA . LYS A 1 83 ? -12.113 2.130 23.167 1.00 89.75 83 LYS A CA 1
ATOM 676 C C . LYS A 1 83 ? -13.137 1.739 22.099 1.00 89.75 83 LYS A C 1
ATOM 678 O O . LYS A 1 83 ? -14.340 1.861 22.307 1.00 89.75 83 LYS A O 1
ATOM 683 N N . TYR A 1 84 ? -12.666 1.244 20.961 1.00 94.81 84 TYR A N 1
ATOM 684 C CA . TYR A 1 84 ? -13.510 0.821 19.845 1.00 94.81 84 TYR A CA 1
ATOM 685 C C . TYR A 1 84 ? -13.464 -0.692 19.651 1.00 94.81 84 TYR A C 1
ATOM 687 O O . TYR A 1 84 ? -12.392 -1.285 19.546 1.00 94.81 84 TYR A O 1
ATOM 695 N N . ASN A 1 85 ? -14.632 -1.314 19.514 1.00 95.75 85 ASN A N 1
ATOM 696 C CA . ASN A 1 85 ? -14.764 -2.740 19.200 1.00 95.75 85 ASN A CA 1
ATOM 697 C C . ASN A 1 85 ? -14.783 -3.037 17.690 1.00 95.75 85 ASN A C 1
ATOM 699 O O . ASN A 1 85 ? -14.874 -4.198 17.286 1.00 95.75 85 ASN A O 1
ATOM 703 N N . LYS A 1 86 ? -14.719 -2.000 16.844 1.00 97.06 86 LYS A N 1
ATOM 704 C CA . LYS A 1 86 ? -14.673 -2.118 15.385 1.00 97.06 86 LYS A CA 1
ATOM 705 C C . LYS A 1 86 ? -13.767 -1.061 14.770 1.00 97.06 86 LYS A C 1
ATOM 707 O O . LYS A 1 86 ? -13.841 0.097 15.159 1.00 97.06 86 LYS A O 1
ATOM 712 N N . ALA A 1 87 ? -13.017 -1.424 13.735 1.00 98.06 87 ALA A N 1
ATOM 713 C CA . ALA A 1 87 ? -12.166 -0.514 12.963 1.00 98.06 87 ALA A CA 1
ATOM 714 C C . ALA A 1 87 ? -12.276 -0.783 11.457 1.00 98.06 87 ALA A C 1
ATOM 716 O O . ALA A 1 87 ? -12.794 -1.823 11.046 1.00 98.06 87 ALA A O 1
ATOM 717 N N . ILE A 1 88 ? -11.819 0.158 10.635 1.00 98.81 88 ILE A N 1
ATOM 718 C CA . ILE A 1 88 ? -11.729 0.009 9.179 1.00 98.81 88 ILE A CA 1
ATOM 719 C C . ILE A 1 88 ? -10.264 0.146 8.766 1.00 98.81 88 ILE A C 1
ATOM 721 O O . ILE A 1 88 ? -9.631 1.141 9.098 1.00 98.81 88 ILE A O 1
ATOM 725 N N . VAL A 1 89 ? -9.733 -0.807 8.006 1.00 98.81 89 VAL A N 1
ATOM 726 C CA . VAL A 1 89 ? -8.456 -0.655 7.299 1.00 98.81 89 VAL A CA 1
ATOM 727 C C . VAL A 1 89 ? -8.721 -0.074 5.914 1.00 98.81 89 VAL A C 1
ATOM 729 O O . VAL A 1 89 ? -9.518 -0.614 5.145 1.00 98.81 89 VAL A O 1
ATOM 732 N N . LEU A 1 90 ? -8.043 1.025 5.585 1.00 98.81 90 LEU A N 1
ATOM 733 C CA . LEU A 1 90 ? -8.088 1.663 4.274 1.00 98.81 90 LEU A CA 1
ATOM 734 C C . LEU A 1 90 ? -6.817 1.324 3.48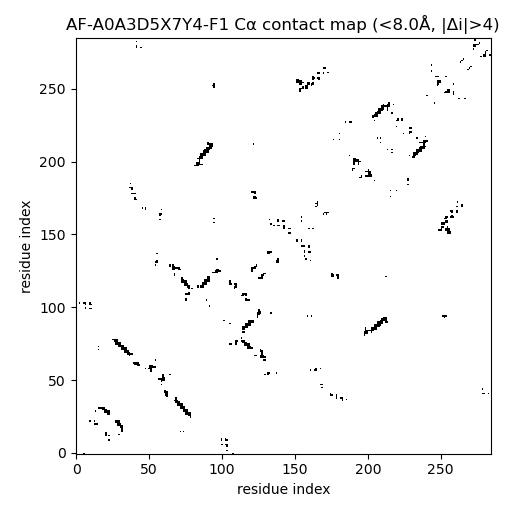7 1.00 98.81 90 LEU A C 1
ATOM 736 O O . LEU A 1 90 ? -5.716 1.699 3.890 1.00 98.81 90 LEU A O 1
ATOM 740 N N . LEU A 1 91 ? -6.980 0.659 2.338 1.00 98.69 91 LEU A N 1
ATOM 741 C CA . LEU A 1 91 ? -5.888 0.314 1.420 1.00 98.69 91 LEU A CA 1
ATOM 742 C C . LEU A 1 91 ? -5.873 1.239 0.199 1.00 98.69 91 LEU A C 1
ATOM 744 O O . LEU A 1 91 ? -6.884 1.392 -0.491 1.00 98.69 91 LEU A O 1
ATOM 748 N N . HIS A 1 92 ? -4.712 1.830 -0.077 1.00 98.00 92 HIS A N 1
ATOM 749 C CA . HIS A 1 92 ? -4.519 2.830 -1.127 1.00 98.00 92 HIS A CA 1
ATOM 750 C C . HIS A 1 92 ? -4.184 2.223 -2.508 1.00 98.00 92 HIS A C 1
ATOM 752 O O . HIS A 1 92 ? -3.978 1.019 -2.664 1.00 98.00 92 HIS A O 1
ATOM 758 N N . GLY A 1 93 ? -4.111 3.084 -3.530 1.00 96.38 93 GLY A N 1
ATOM 759 C CA . GLY A 1 93 ? -3.782 2.721 -4.913 1.00 96.38 93 GLY A CA 1
ATOM 760 C C . GLY A 1 93 ? -2.283 2.614 -5.216 1.00 96.38 93 GLY A C 1
ATOM 761 O O . GLY A 1 93 ? -1.434 2.887 -4.373 1.00 96.38 93 GLY A O 1
ATOM 762 N N . LEU A 1 94 ? -1.933 2.196 -6.434 1.00 95.00 94 LEU A N 1
ATOM 763 C CA . LEU A 1 94 ? -0.531 1.979 -6.809 1.00 95.00 94 LEU A CA 1
ATOM 764 C C . LEU A 1 94 ? 0.213 3.307 -7.008 1.00 95.00 94 LEU A C 1
ATOM 766 O O . LEU A 1 94 ? -0.344 4.250 -7.564 1.00 95.00 94 LEU A O 1
ATOM 770 N N . ASN A 1 95 ? 1.487 3.344 -6.609 1.00 94.81 95 ASN A N 1
ATOM 771 C CA . ASN A 1 95 ? 2.398 4.489 -6.714 1.00 94.81 95 ASN A CA 1
ATOM 772 C C . ASN A 1 95 ? 1.968 5.760 -5.947 1.00 94.81 95 ASN A C 1
ATOM 774 O O . ASN A 1 95 ? 2.316 6.878 -6.320 1.00 94.81 95 ASN A O 1
ATOM 778 N N . GLU A 1 96 ? 1.214 5.608 -4.861 1.00 94.62 96 GLU A N 1
ATOM 779 C CA . GLU A 1 96 ? 0.893 6.723 -3.970 1.00 94.62 96 GLU A CA 1
ATOM 780 C C . GLU A 1 96 ? 2.085 7.129 -3.087 1.00 94.62 96 GLU A C 1
ATOM 782 O O . GLU A 1 96 ? 2.828 6.283 -2.581 1.00 94.62 96 GLU A O 1
ATOM 787 N N . ARG A 1 97 ? 2.238 8.444 -2.889 1.00 92.44 97 ARG A N 1
ATOM 788 C CA . ARG A 1 97 ? 3.322 9.078 -2.109 1.00 92.44 97 ARG A CA 1
ATOM 789 C C . ARG A 1 97 ? 2.822 9.980 -0.979 1.00 92.44 97 ARG A C 1
ATOM 791 O O . ARG A 1 97 ? 3.617 10.554 -0.252 1.00 92.44 97 ARG A O 1
ATOM 798 N N . SER A 1 98 ? 1.509 10.159 -0.853 1.00 92.75 98 SER A N 1
ATOM 799 C CA . SER A 1 98 ? 0.915 11.019 0.168 1.00 92.75 98 SER A CA 1
ATOM 800 C C . SER A 1 98 ? -0.503 10.580 0.509 1.00 92.75 98 SER A C 1
ATOM 802 O O . SER A 1 98 ? -1.288 10.194 -0.361 1.00 92.75 98 SER A O 1
ATOM 804 N N . TRP A 1 99 ? -0.857 10.736 1.783 1.00 95.38 99 TRP A N 1
ATOM 805 C CA . TRP A 1 99 ? -2.189 10.451 2.294 1.00 95.38 99 TRP A CA 1
ATOM 806 C C . TRP A 1 99 ? -3.239 11.507 1.944 1.00 95.38 99 TRP A C 1
ATOM 808 O O . TRP A 1 99 ? -4.419 11.214 2.102 1.00 95.38 99 TRP A O 1
ATOM 818 N N . HIS A 1 100 ? -2.879 12.690 1.422 1.00 93.38 100 HIS A N 1
ATOM 819 C CA . HIS A 1 100 ? -3.816 13.819 1.246 1.00 93.38 100 HIS A CA 1
ATOM 820 C C . HIS A 1 100 ? -5.117 13.449 0.519 1.00 93.38 100 HIS A C 1
ATOM 822 O O . HIS A 1 100 ? -6.193 13.904 0.893 1.00 93.38 100 HIS A O 1
ATOM 828 N N . LYS A 1 101 ? -5.033 12.593 -0.504 1.00 92.75 101 LYS A N 1
ATOM 829 C CA . LYS A 1 101 ? -6.196 12.103 -1.264 1.00 92.75 101 LYS A CA 1
ATOM 830 C C . LYS A 1 101 ? -7.154 11.262 -0.412 1.00 92.75 101 LYS A C 1
ATOM 832 O O . LYS A 1 101 ? -8.358 11.270 -0.648 1.00 92.75 101 LYS A O 1
ATOM 837 N N . TYR A 1 102 ? -6.606 10.545 0.561 1.00 96.44 102 TYR A N 1
ATOM 838 C CA . TYR A 1 102 ? -7.291 9.568 1.398 1.00 96.44 102 TYR A CA 1
ATOM 839 C C . TYR A 1 102 ? -7.775 10.155 2.729 1.00 96.44 102 TYR A C 1
ATOM 841 O O . TYR A 1 102 ? -8.683 9.584 3.327 1.00 96.44 102 TYR A O 1
ATOM 849 N N . LEU A 1 103 ? -7.247 11.304 3.176 1.00 95.25 103 LEU A N 1
ATOM 850 C CA . LEU A 1 103 ? -7.691 11.945 4.424 1.00 95.25 103 LEU A CA 1
ATOM 851 C C . LEU A 1 103 ? -9.203 12.243 4.430 1.00 95.25 103 LEU A C 1
ATOM 853 O O . LEU A 1 103 ? -9.861 11.857 5.398 1.00 95.25 103 LEU A O 1
ATOM 857 N N . PRO A 1 104 ? -9.812 12.820 3.368 1.00 94.75 104 PRO A N 1
ATOM 858 C CA . PRO A 1 104 ? -11.261 13.029 3.341 1.00 94.75 104 PRO A CA 1
ATOM 859 C C . PRO A 1 104 ? -12.055 11.719 3.345 1.00 94.75 104 PRO A C 1
ATOM 861 O O . PRO A 1 104 ? -13.186 11.688 3.824 1.00 94.75 104 PRO A O 1
ATOM 864 N N . TRP A 1 105 ? -11.485 10.632 2.812 1.00 96.50 105 TRP A N 1
ATOM 865 C CA . TRP A 1 105 ? -12.130 9.317 2.820 1.00 96.50 105 TRP A CA 1
ATOM 866 C C . TRP A 1 105 ? -12.126 8.733 4.228 1.00 96.50 105 TRP A C 1
ATOM 868 O O . TRP A 1 105 ? -13.180 8.322 4.703 1.00 96.50 105 TRP A O 1
ATOM 878 N N . ALA A 1 106 ? -10.979 8.764 4.912 1.00 96.44 106 ALA A N 1
ATOM 879 C CA . ALA A 1 106 ? -10.863 8.341 6.303 1.00 96.44 106 ALA A CA 1
ATOM 880 C C . ALA A 1 106 ? -11.795 9.152 7.213 1.00 96.44 106 ALA A C 1
ATOM 882 O O . ALA A 1 106 ? -12.555 8.565 7.978 1.00 96.44 106 ALA A O 1
ATOM 883 N N . HIS A 1 107 ? -11.829 10.477 7.042 1.00 94.19 107 HIS A N 1
ATOM 884 C CA . HIS A 1 107 ? -12.759 11.349 7.755 1.00 94.19 107 HIS A CA 1
ATOM 885 C C . HIS A 1 107 ? -14.226 10.977 7.485 1.00 94.19 107 HIS A C 1
ATOM 887 O O . HIS A 1 107 ? -14.991 10.770 8.423 1.00 94.19 107 HIS A O 1
ATOM 893 N N . SER A 1 108 ? -14.630 10.824 6.217 1.00 94.50 108 SER A N 1
ATOM 894 C CA . SER A 1 108 ? -16.020 10.485 5.881 1.00 94.50 108 SER A CA 1
ATOM 895 C C . SER A 1 108 ? -16.437 9.108 6.402 1.00 94.50 108 SER A C 1
ATOM 897 O O . SER A 1 108 ? -17.550 8.956 6.905 1.00 94.50 108 SER A O 1
ATOM 899 N N . LEU A 1 109 ? -15.556 8.110 6.288 1.00 95.88 109 LEU A N 1
ATOM 900 C CA . LEU A 1 109 ? -15.791 6.758 6.794 1.00 95.88 109 LEU A CA 1
ATOM 901 C C . LEU A 1 109 ? -15.916 6.767 8.315 1.00 95.88 109 LEU A C 1
ATOM 903 O O . LEU A 1 109 ? -16.887 6.231 8.847 1.00 95.88 109 LEU A O 1
ATOM 907 N N . GLY A 1 110 ? -14.974 7.403 9.008 1.00 94.81 110 GLY A N 1
ATOM 908 C CA . GLY A 1 110 ? -14.960 7.430 10.460 1.00 94.81 110 GLY A CA 1
ATOM 909 C C . GLY A 1 110 ? -16.139 8.196 11.052 1.00 94.81 110 GLY A C 1
ATOM 910 O O . GLY A 1 110 ? -16.802 7.662 11.934 1.00 94.81 110 GLY A O 1
ATOM 911 N N . GLN A 1 111 ? -16.494 9.362 10.501 1.00 91.62 111 GLN A N 1
ATOM 912 C CA . GLN A 1 111 ? -17.683 10.122 10.916 1.00 91.62 111 GLN A CA 1
ATOM 913 C C . GLN A 1 111 ? -18.982 9.333 10.719 1.00 91.62 111 GLN A C 1
ATOM 915 O O . GLN A 1 111 ? -19.801 9.231 11.626 1.00 91.62 111 GLN A O 1
ATOM 920 N N . LYS A 1 112 ? -19.183 8.737 9.537 1.00 93.31 112 LYS A N 1
ATOM 921 C CA . LYS A 1 112 ? -20.452 8.063 9.207 1.00 93.31 112 LYS A CA 1
ATOM 922 C C . LYS A 1 112 ? -20.637 6.723 9.903 1.00 93.31 112 LYS A C 1
ATOM 924 O O . LYS A 1 112 ? -21.766 6.269 10.052 1.00 93.31 112 LYS A O 1
ATOM 929 N N . THR A 1 113 ? -19.542 6.055 10.250 1.00 94.12 113 THR A N 1
ATOM 930 C CA . THR A 1 113 ? -19.590 4.724 10.871 1.00 94.12 113 THR A CA 1
ATOM 931 C C . THR A 1 113 ? -19.284 4.753 12.360 1.00 94.12 113 THR A C 1
ATOM 933 O O . THR A 1 113 ? -19.486 3.742 13.027 1.00 94.12 113 THR A O 1
ATOM 936 N N . ASN A 1 114 ? -18.810 5.892 12.868 1.00 93.69 114 ASN A N 1
ATOM 937 C CA . ASN A 1 114 ? -18.262 6.058 14.204 1.00 93.69 114 ASN A CA 1
ATOM 938 C C . ASN A 1 114 ? -17.175 5.018 14.541 1.00 93.69 114 ASN A C 1
ATOM 940 O O . ASN A 1 114 ? -17.188 4.396 15.603 1.00 93.69 114 ASN A O 1
ATOM 944 N N . ARG A 1 115 ? -16.255 4.785 13.597 1.00 95.75 115 ARG A N 1
ATOM 945 C CA . ARG A 1 115 ? -15.168 3.800 13.720 1.00 95.75 115 ARG A CA 1
ATOM 946 C C . ARG A 1 115 ? -13.812 4.431 13.418 1.00 95.75 115 ARG A C 1
ATOM 948 O O . ARG A 1 115 ? -13.729 5.266 12.516 1.00 95.75 115 ARG A O 1
ATOM 955 N N . PRO A 1 116 ? -12.738 3.983 14.085 1.00 96.94 116 PRO A N 1
ATOM 956 C CA . PRO A 1 116 ? -11.384 4.283 13.663 1.00 96.94 116 PRO A CA 1
ATOM 957 C C . PRO A 1 116 ? -11.121 3.831 12.229 1.00 96.94 116 PRO A C 1
ATOM 959 O O . PRO A 1 116 ? -11.575 2.755 11.821 1.00 96.94 116 PRO A O 1
ATOM 962 N N . VAL A 1 117 ? -10.354 4.627 11.483 1.00 98.19 117 VAL A N 1
ATOM 963 C CA . VAL A 1 117 ? -9.903 4.278 10.129 1.00 98.19 117 VAL A CA 1
ATOM 964 C C . VAL A 1 117 ? -8.382 4.263 10.091 1.00 98.19 117 VAL A C 1
ATOM 966 O O . VAL A 1 117 ? -7.745 5.306 10.205 1.00 98.19 117 VAL A O 1
ATOM 969 N N . ILE A 1 118 ? -7.810 3.074 9.924 1.00 98.56 118 ILE A N 1
ATOM 970 C CA . ILE A 1 118 ? -6.371 2.827 9.849 1.00 98.56 118 ILE A CA 1
ATOM 971 C C . ILE A 1 118 ? -5.946 2.943 8.384 1.00 98.56 118 ILE A C 1
ATOM 973 O O . ILE A 1 118 ? -6.333 2.119 7.553 1.00 98.56 118 ILE A O 1
ATOM 977 N N . LEU A 1 119 ? -5.162 3.966 8.054 1.00 98.44 119 LEU A N 1
ATOM 978 C CA . LEU A 1 119 ? -4.587 4.149 6.724 1.00 98.44 119 LEU A CA 1
ATOM 979 C C . LEU A 1 119 ? -3.340 3.274 6.608 1.00 98.44 119 LEU A C 1
ATOM 981 O O . LEU A 1 119 ? -2.294 3.597 7.163 1.00 98.44 119 LEU A O 1
ATOM 985 N N . PHE A 1 120 ? -3.457 2.142 5.915 1.00 98.50 120 PHE A N 1
ATOM 986 C CA . PHE A 1 120 ? -2.391 1.145 5.883 1.00 98.50 120 PHE A CA 1
ATOM 987 C C . PHE A 1 120 ? -1.502 1.307 4.635 1.00 98.50 120 PHE A C 1
ATOM 989 O O . PHE A 1 120 ? -1.992 1.120 3.512 1.00 98.50 120 PHE A O 1
ATOM 996 N N . PRO A 1 121 ? -0.209 1.656 4.786 1.00 97.56 121 PRO A N 1
ATOM 997 C CA . PRO A 1 121 ? 0.706 1.817 3.666 1.00 97.56 121 PRO A CA 1
ATOM 998 C C . PRO A 1 121 ? 1.191 0.460 3.141 1.00 97.56 121 PRO A C 1
ATOM 1000 O O . PRO A 1 121 ? 1.739 -0.373 3.872 1.00 97.56 121 PRO A O 1
ATOM 1003 N N . LEU A 1 122 ? 1.031 0.247 1.836 1.00 97.94 122 LEU A N 1
ATOM 1004 C CA . LEU A 1 122 ? 1.616 -0.895 1.136 1.00 97.94 122 LEU A CA 1
ATOM 1005 C C . LEU A 1 122 ? 3.141 -0.737 1.050 1.00 97.94 122 LEU A C 1
ATOM 1007 O O . LEU A 1 122 ? 3.660 0.380 1.018 1.00 97.94 122 LEU A O 1
ATOM 1011 N N . ALA A 1 123 ? 3.866 -1.852 0.974 1.00 96.75 123 ALA A N 1
ATOM 1012 C CA . ALA A 1 123 ? 5.324 -1.856 0.892 1.00 96.75 123 ALA A CA 1
ATOM 1013 C C . ALA A 1 123 ? 5.836 -0.925 -0.220 1.00 96.75 123 ALA A C 1
ATOM 1015 O O . ALA A 1 123 ? 5.331 -0.948 -1.348 1.00 96.75 123 ALA A O 1
ATOM 1016 N N . PHE A 1 124 ? 6.827 -0.092 0.111 1.00 95.56 124 PHE A N 1
ATOM 1017 C CA . PHE A 1 124 ? 7.437 0.916 -0.772 1.00 95.56 124 PHE A CA 1
ATOM 1018 C C . PHE A 1 124 ? 6.534 2.061 -1.269 1.00 95.56 124 PHE A C 1
ATOM 1020 O O . PHE A 1 124 ? 6.898 2.774 -2.215 1.00 95.56 124 PHE A O 1
ATOM 1027 N N . HIS A 1 125 ? 5.375 2.257 -0.644 1.00 96.00 125 HIS A N 1
ATOM 1028 C CA . HIS A 1 125 ? 4.447 3.356 -0.913 1.00 96.00 125 HIS A CA 1
ATOM 1029 C C . HIS A 1 125 ? 4.308 4.269 0.299 1.00 96.00 125 HIS A C 1
ATOM 1031 O O . HIS A 1 125 ? 4.652 3.875 1.408 1.00 96.00 125 HIS A O 1
ATOM 1037 N N . MET A 1 126 ? 3.760 5.472 0.105 1.00 95.31 126 MET A N 1
ATOM 1038 C CA . MET A 1 126 ? 3.579 6.444 1.191 1.00 95.31 126 MET A CA 1
ATOM 1039 C C . MET A 1 126 ? 4.897 6.647 1.961 1.00 95.31 126 MET A C 1
ATOM 1041 O O . MET A 1 126 ? 5.925 6.881 1.332 1.00 95.31 126 MET A O 1
ATOM 1045 N N . ASN A 1 127 ? 4.876 6.492 3.285 1.00 94.44 127 ASN A N 1
ATOM 1046 C CA . ASN A 1 127 ? 6.021 6.558 4.193 1.00 94.44 127 ASN A CA 1
ATOM 1047 C C . ASN A 1 127 ? 6.792 5.230 4.335 1.00 94.44 127 ASN A C 1
ATOM 1049 O O . ASN A 1 127 ? 7.514 5.052 5.305 1.00 94.44 127 ASN A O 1
ATOM 1053 N N . ARG A 1 128 ? 6.617 4.284 3.400 1.00 94.75 128 ARG A N 1
ATOM 1054 C CA . ARG A 1 128 ? 7.397 3.035 3.309 1.00 94.75 128 ARG A CA 1
ATOM 1055 C C . ARG A 1 128 ? 8.391 3.013 2.152 1.00 94.75 128 ARG A C 1
ATOM 1057 O O . ARG A 1 128 ? 9.081 2.018 1.944 1.00 94.75 128 ARG A O 1
ATOM 1064 N N . GLY A 1 129 ? 8.387 4.043 1.310 1.00 91.94 129 GLY A N 1
ATOM 1065 C CA . GLY A 1 129 ? 9.378 4.217 0.252 1.00 91.94 129 GLY A CA 1
ATOM 1066 C C . GLY A 1 129 ? 10.469 5.181 0.694 1.00 91.94 129 GLY A C 1
ATOM 1067 O O . GLY A 1 129 ? 10.245 5.964 1.606 1.00 91.94 129 GLY A O 1
ATOM 1068 N N . CYS A 1 130 ? 11.608 5.157 0.006 1.0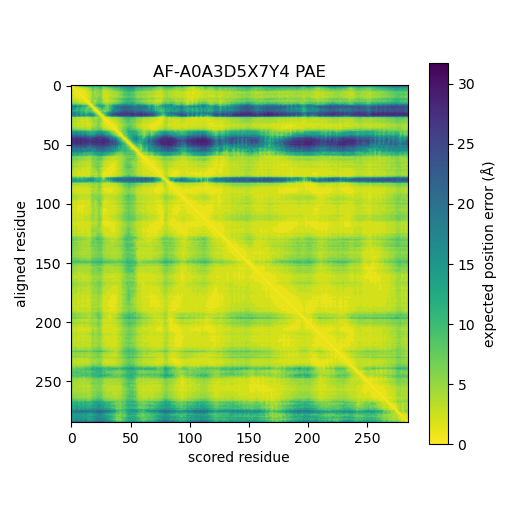0 90.25 130 CYS A N 1
ATOM 1069 C CA . CYS A 1 130 ? 12.629 6.174 0.221 1.00 90.25 130 CYS A CA 1
ATOM 1070 C C . CYS A 1 130 ? 12.086 7.562 -0.159 1.00 90.25 130 CYS A C 1
ATOM 1072 O O . CYS A 1 130 ? 11.500 7.731 -1.239 1.00 90.25 130 CYS A O 1
ATOM 1074 N N . ASP A 1 131 ? 12.327 8.550 0.701 1.00 86.25 131 ASP A N 1
ATOM 1075 C CA . ASP A 1 131 ? 11.893 9.938 0.511 1.00 86.25 131 ASP A CA 1
ATOM 1076 C C . ASP A 1 131 ? 12.405 10.553 -0.800 1.00 86.25 131 ASP A C 1
ATOM 1078 O O . ASP A 1 131 ? 11.685 11.303 -1.473 1.00 86.25 131 ASP A O 1
ATOM 1082 N N . ASP A 1 132 ? 13.605 10.168 -1.241 1.00 89.62 132 ASP A N 1
ATOM 1083 C CA . ASP A 1 132 ? 14.213 10.671 -2.475 1.00 89.62 132 ASP A CA 1
ATOM 1084 C C . ASP A 1 132 ? 13.405 10.353 -3.725 1.00 89.62 132 ASP A C 1
ATOM 1086 O O . ASP A 1 132 ? 13.448 11.101 -4.705 1.00 89.62 132 ASP A O 1
ATOM 1090 N N . TRP A 1 133 ? 12.613 9.280 -3.703 1.00 90.81 133 TRP A N 1
ATOM 1091 C CA . TRP A 1 133 ? 11.754 8.918 -4.830 1.00 90.81 133 TRP A CA 1
ATOM 1092 C C . TRP A 1 133 ? 10.641 9.940 -5.073 1.00 90.81 133 TRP A C 1
ATOM 1094 O O . TRP A 1 133 ? 10.036 9.952 -6.146 1.00 90.81 133 TRP A O 1
ATOM 1104 N N . SER A 1 134 ? 10.388 10.812 -4.094 1.00 88.06 134 SER A N 1
ATOM 1105 C CA . SER A 1 134 ? 9.463 11.939 -4.191 1.00 88.06 134 SER A CA 1
ATOM 1106 C C . SER A 1 134 ? 10.171 13.270 -4.479 1.00 88.06 134 SER A C 1
ATOM 1108 O O . SER A 1 134 ? 9.496 14.294 -4.582 1.00 88.06 134 SER A O 1
ATOM 1110 N N . ASN A 1 135 ? 11.501 13.292 -4.641 1.00 90.94 135 ASN A N 1
ATOM 1111 C CA . ASN A 1 135 ? 12.281 14.504 -4.894 1.00 90.94 135 ASN A CA 1
ATOM 1112 C C . ASN A 1 135 ? 12.517 14.724 -6.403 1.00 90.94 135 ASN A C 1
ATOM 1114 O O . ASN A 1 135 ? 13.304 13.999 -7.020 1.00 90.94 135 ASN A O 1
ATOM 1118 N N . PRO A 1 136 ? 11.921 15.762 -7.026 1.00 90.81 136 PRO A N 1
ATOM 1119 C CA . PRO A 1 136 ? 12.101 16.027 -8.453 1.00 90.81 136 PRO A CA 1
ATOM 1120 C C . PRO A 1 136 ? 13.556 16.183 -8.880 1.00 90.81 136 PRO A C 1
ATOM 1122 O O . PRO A 1 136 ? 13.929 15.697 -9.943 1.00 90.81 136 PRO A O 1
ATOM 1125 N N . ARG A 1 137 ? 14.391 16.827 -8.059 1.00 91.50 137 ARG A N 1
ATOM 1126 C CA . ARG A 1 137 ? 15.789 17.107 -8.416 1.00 91.50 137 ARG A CA 1
ATOM 1127 C C . ARG A 1 137 ? 16.601 15.822 -8.545 1.00 91.50 137 ARG A C 1
ATOM 1129 O O . ARG A 1 137 ? 17.383 15.705 -9.481 1.00 91.50 137 ARG A O 1
ATOM 1136 N N . LEU A 1 138 ? 16.367 14.863 -7.650 1.00 90.81 138 LEU A N 1
ATOM 1137 C CA . LEU A 1 138 ? 17.042 13.564 -7.665 1.00 90.81 138 LEU A CA 1
ATOM 1138 C C . LEU A 1 138 ? 16.486 12.649 -8.759 1.00 90.81 138 LEU A C 1
ATOM 1140 O O . LEU A 1 138 ? 17.223 11.886 -9.370 1.00 90.81 138 LEU A O 1
ATOM 1144 N N . MET A 1 139 ? 15.191 12.750 -9.056 1.00 92.19 139 MET A N 1
ATOM 1145 C CA . MET A 1 139 ? 14.507 11.858 -9.994 1.00 92.19 139 MET A CA 1
ATOM 1146 C C . MET A 1 139 ? 14.606 12.283 -11.469 1.00 92.19 139 MET A C 1
ATOM 1148 O O . MET A 1 139 ? 14.499 11.435 -12.360 1.00 92.19 139 MET A O 1
ATOM 1152 N N . ILE A 1 140 ? 14.813 13.573 -11.763 1.00 93.19 140 ILE A N 1
ATOM 1153 C CA . ILE A 1 140 ? 14.934 14.087 -13.141 1.00 93.19 140 ILE A CA 1
ATOM 1154 C C . ILE A 1 140 ? 16.071 13.412 -13.933 1.00 93.19 140 ILE A C 1
ATOM 1156 O O . ILE A 1 140 ? 15.797 12.993 -15.058 1.00 93.19 140 ILE A O 1
ATOM 1160 N N . PRO A 1 141 ? 17.302 13.240 -13.406 1.00 92.94 141 PRO A N 1
ATOM 1161 C CA . PRO A 1 141 ? 18.373 12.548 -14.130 1.00 92.94 141 PRO A CA 1
ATOM 1162 C C . PRO A 1 141 ? 17.988 11.128 -14.568 1.00 92.94 141 PRO A C 1
ATOM 1164 O O . PRO A 1 141 ? 18.189 10.757 -15.725 1.00 92.94 141 PRO A O 1
ATOM 1167 N N . HIS A 1 142 ? 17.345 10.359 -13.683 1.00 91.88 142 HIS A N 1
ATOM 1168 C CA . HIS A 1 142 ? 16.859 9.018 -14.011 1.00 91.88 142 HIS A CA 1
ATOM 1169 C C . HIS A 1 142 ? 15.763 9.042 -15.077 1.00 91.88 142 HIS A C 1
ATOM 1171 O O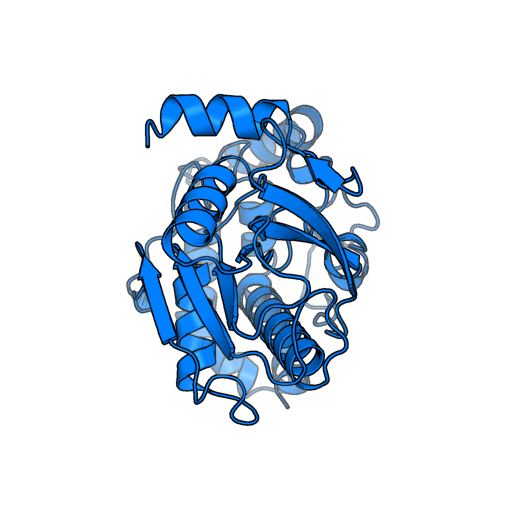 . HIS A 1 142 ? 15.745 8.191 -15.965 1.00 91.88 142 HIS A O 1
ATOM 1177 N N . LEU A 1 143 ? 14.862 10.027 -15.020 1.00 94.44 143 LEU A N 1
ATOM 1178 C CA . LEU A 1 143 ? 13.833 10.208 -16.038 1.00 94.44 143 LEU A CA 1
ATOM 1179 C C . LEU A 1 143 ? 14.443 10.528 -17.406 1.00 94.44 143 LEU A C 1
ATOM 1181 O O . LEU A 1 143 ? 13.962 10.011 -18.413 1.00 94.44 143 LEU A O 1
ATOM 1185 N N . THR A 1 144 ? 15.470 11.379 -17.446 1.00 94.25 144 THR A N 1
ATOM 1186 C CA . THR A 1 144 ? 16.176 11.739 -18.680 1.00 94.25 144 THR A CA 1
ATOM 1187 C C . THR A 1 144 ? 16.816 10.509 -19.310 1.00 94.25 144 THR A C 1
ATOM 1189 O O . THR A 1 144 ? 16.491 10.210 -20.457 1.00 94.25 144 THR A O 1
ATOM 1192 N N . ASN A 1 145 ? 17.602 9.748 -18.539 1.00 92.81 145 ASN A N 1
ATOM 1193 C CA . ASN A 1 145 ? 18.210 8.492 -18.989 1.00 92.81 145 ASN A CA 1
ATOM 1194 C C . ASN A 1 145 ? 17.140 7.512 -19.508 1.00 92.81 145 ASN A C 1
ATOM 1196 O O . ASN A 1 145 ? 17.202 7.003 -20.622 1.00 92.81 145 ASN A O 1
ATOM 1200 N N . ARG A 1 146 ? 16.052 7.328 -18.752 1.00 92.94 146 ARG A N 1
ATOM 1201 C CA . ARG A 1 146 ? 14.963 6.430 -19.159 1.00 92.94 146 ARG A CA 1
ATOM 1202 C C . ARG A 1 146 ? 14.273 6.846 -20.465 1.00 92.94 146 ARG A C 1
ATOM 1204 O O . ARG A 1 146 ? 13.776 5.985 -21.184 1.00 92.94 146 ARG A O 1
ATOM 1211 N N . LYS A 1 147 ? 14.244 8.143 -20.788 1.00 93.88 147 LYS A N 1
ATOM 1212 C CA . LYS A 1 147 ? 13.680 8.700 -22.034 1.00 93.88 147 LYS A CA 1
ATOM 1213 C C . LYS A 1 147 ? 14.651 8.706 -23.221 1.00 93.88 147 LYS A C 1
ATOM 1215 O O . LYS A 1 147 ? 14.267 9.147 -24.315 1.00 93.88 147 LYS A O 1
ATOM 1220 N N . GLU A 1 148 ? 15.886 8.245 -23.039 1.00 95.19 148 GLU A N 1
ATOM 1221 C CA . GLU A 1 148 ? 16.793 7.962 -24.157 1.00 95.19 148 GLU A CA 1
ATOM 1222 C C . GLU A 1 148 ? 16.215 6.845 -25.030 1.00 95.19 148 GLU A C 1
ATOM 1224 O O . GLU A 1 148 ? 16.218 6.955 -26.256 1.00 95.19 148 GLU A O 1
ATOM 1229 N N . ASN A 1 149 ? 15.578 5.847 -24.407 1.00 92.44 149 ASN A N 1
ATOM 1230 C CA . ASN A 1 149 ? 14.765 4.869 -25.115 1.00 92.44 149 ASN A CA 1
ATOM 1231 C C . ASN A 1 149 ? 13.414 5.480 -25.538 1.00 92.44 149 ASN A C 1
ATOM 1233 O O . ASN A 1 149 ? 12.499 5.651 -24.727 1.00 92.44 149 ASN A O 1
ATOM 1237 N N . LYS A 1 150 ? 13.282 5.789 -26.834 1.00 92.31 150 LYS A N 1
ATOM 1238 C CA . LYS A 1 150 ? 12.087 6.421 -27.419 1.00 92.31 150 LYS A CA 1
ATOM 1239 C C . LYS A 1 150 ? 10.849 5.523 -27.462 1.00 92.31 150 LYS A C 1
ATOM 1241 O O . LYS A 1 150 ? 9.748 6.054 -27.583 1.00 92.31 150 LYS A O 1
ATOM 1246 N N . ASP A 1 151 ? 10.998 4.213 -27.274 1.00 94.25 151 ASP A N 1
ATOM 1247 C CA . ASP A 1 151 ? 9.866 3.279 -27.233 1.00 94.25 151 ASP A CA 1
ATOM 1248 C C . ASP A 1 151 ? 9.122 3.311 -25.887 1.00 94.25 151 ASP A C 1
ATOM 1250 O O . ASP A 1 151 ? 8.022 2.760 -25.762 1.00 94.25 151 ASP A O 1
ATOM 1254 N N . ILE A 1 152 ? 9.705 3.945 -24.859 1.00 95.50 152 ILE A N 1
ATOM 1255 C CA . ILE A 1 152 ? 9.104 4.059 -23.528 1.00 95.50 152 ILE A CA 1
ATOM 1256 C C . ILE A 1 152 ? 8.152 5.258 -23.484 1.00 95.50 152 ILE A C 1
ATOM 1258 O O . ILE A 1 152 ? 8.545 6.413 -23.329 1.00 95.50 152 ILE A O 1
ATOM 1262 N N . SER A 1 153 ? 6.854 4.973 -23.544 1.00 96.31 153 SER A N 1
ATOM 1263 C CA . SER A 1 153 ? 5.791 5.959 -23.334 1.00 96.31 153 SER A CA 1
ATOM 1264 C C . SER A 1 153 ? 5.367 6.073 -21.864 1.00 96.31 153 SER A C 1
ATOM 1266 O O . SER A 1 153 ? 5.492 5.122 -21.093 1.00 96.31 153 SER A O 1
ATOM 1268 N N . MET A 1 154 ? 4.804 7.231 -21.494 1.00 97.06 154 MET A N 1
ATOM 1269 C CA . MET A 1 154 ? 4.243 7.551 -20.165 1.00 97.06 154 MET A CA 1
ATOM 1270 C C . MET A 1 154 ? 5.242 7.645 -19.002 1.00 97.06 154 MET A C 1
ATOM 1272 O O . MET A 1 154 ? 4.816 7.777 -17.856 1.00 97.06 154 MET A O 1
ATOM 1276 N N . ALA A 1 155 ? 6.550 7.672 -19.270 1.00 96.75 155 ALA A N 1
ATOM 1277 C CA . ALA A 1 155 ? 7.559 7.952 -18.250 1.00 96.75 155 ALA A CA 1
ATOM 1278 C C . ALA A 1 155 ? 7.468 9.408 -17.755 1.00 96.75 155 ALA A C 1
ATOM 1280 O O . ALA A 1 155 ? 7.537 10.368 -18.537 1.00 96.75 155 ALA A O 1
ATOM 1281 N N . THR A 1 156 ? 7.334 9.584 -16.442 1.00 95.56 156 THR A N 1
ATOM 1282 C CA . THR A 1 156 ? 7.301 10.889 -15.776 1.00 95.56 156 THR A CA 1
ATOM 1283 C C . THR A 1 156 ? 8.107 10.865 -14.484 1.00 95.56 156 THR A C 1
ATOM 1285 O O . THR A 1 156 ? 8.456 9.810 -13.966 1.00 95.56 156 THR A O 1
ATOM 1288 N N . PHE A 1 157 ? 8.349 12.048 -13.921 1.00 93.75 157 PHE A N 1
ATOM 1289 C CA . PHE A 1 157 ? 8.908 12.174 -12.579 1.00 93.75 157 PHE A CA 1
ATOM 1290 C C . PHE A 1 157 ? 8.079 11.401 -11.534 1.00 93.75 157 PHE A C 1
ATOM 1292 O O . PHE A 1 157 ? 8.644 10.776 -10.649 1.00 93.75 157 PHE A O 1
ATOM 1299 N N . ALA A 1 158 ? 6.749 11.383 -11.659 1.00 92.56 158 ALA A N 1
ATOM 1300 C CA . ALA A 1 158 ? 5.887 10.763 -10.657 1.00 92.56 158 ALA A CA 1
ATOM 1301 C C . ALA A 1 158 ? 6.015 9.231 -10.612 1.00 92.56 158 ALA A C 1
ATOM 1303 O O . ALA A 1 158 ? 5.756 8.638 -9.570 1.00 92.56 158 ALA A O 1
ATOM 1304 N N . ASN A 1 159 ? 6.386 8.582 -11.722 1.00 95.50 159 ASN A N 1
ATOM 1305 C CA . ASN A 1 159 ? 6.421 7.120 -11.822 1.00 95.50 159 ASN A CA 1
ATOM 1306 C C . ASN A 1 159 ? 7.816 6.527 -12.055 1.00 95.50 159 ASN A C 1
ATOM 1308 O O . ASN A 1 159 ? 7.931 5.302 -12.102 1.00 95.50 159 ASN A O 1
ATOM 1312 N N . ILE A 1 160 ? 8.861 7.350 -12.196 1.00 95.44 160 ILE A N 1
ATOM 1313 C CA . ILE A 1 160 ? 10.205 6.889 -12.573 1.00 95.44 160 ILE A CA 1
ATOM 1314 C C . ILE A 1 160 ? 10.771 5.872 -11.582 1.00 95.44 160 ILE A C 1
ATOM 1316 O O . ILE A 1 160 ? 11.249 4.823 -12.006 1.00 95.44 160 ILE A O 1
ATOM 1320 N N . ALA A 1 161 ? 10.636 6.128 -10.278 1.00 94.06 161 ALA A N 1
ATOM 1321 C CA . ALA A 1 161 ? 11.164 5.247 -9.244 1.00 94.06 161 ALA A CA 1
ATOM 1322 C C . ALA A 1 161 ? 10.517 3.858 -9.287 1.00 94.06 161 ALA A C 1
ATOM 1324 O O . ALA A 1 161 ? 11.207 2.844 -9.383 1.00 94.06 161 ALA A O 1
ATOM 1325 N N . LEU A 1 162 ? 9.180 3.802 -9.291 1.00 95.12 162 LEU A N 1
ATOM 1326 C CA . LEU A 1 162 ? 8.461 2.533 -9.395 1.00 95.12 162 LEU A CA 1
ATOM 1327 C C . LEU A 1 162 ? 8.772 1.833 -10.724 1.00 95.12 162 LEU A C 1
ATOM 1329 O O . LEU A 1 162 ? 9.052 0.637 -10.750 1.00 95.12 162 LEU A O 1
ATOM 1333 N N . SER A 1 163 ? 8.753 2.579 -11.828 1.00 96.12 163 SER A N 1
ATOM 1334 C CA . SER A 1 163 ? 8.941 2.012 -13.162 1.00 96.12 163 SER A CA 1
ATOM 1335 C C . SER A 1 163 ? 10.337 1.429 -13.350 1.00 96.12 163 SER A C 1
ATOM 1337 O O . SER A 1 163 ? 10.468 0.357 -13.942 1.00 96.12 163 SER A O 1
ATOM 1339 N N . GLN A 1 164 ? 11.373 2.091 -12.832 1.00 93.19 164 GLN A N 1
ATOM 1340 C CA . GLN A 1 164 ? 12.734 1.571 -12.871 1.00 93.19 164 GLN A CA 1
ATOM 1341 C C . GLN A 1 164 ? 12.854 0.311 -12.016 1.00 93.19 164 GLN A C 1
ATOM 1343 O O . GLN A 1 164 ? 13.203 -0.736 -12.553 1.00 93.19 164 GLN A O 1
ATOM 1348 N N . ARG A 1 165 ? 12.427 0.360 -10.746 1.00 92.38 165 ARG A N 1
ATOM 1349 C CA . ARG A 1 165 ? 12.504 -0.792 -9.830 1.00 92.38 165 ARG A CA 1
ATOM 1350 C C . ARG A 1 165 ? 11.821 -2.045 -10.379 1.00 92.38 165 ARG A C 1
ATOM 1352 O O . ARG A 1 165 ? 12.363 -3.133 -10.219 1.00 92.38 165 ARG A O 1
ATOM 1359 N N . LEU A 1 166 ? 10.663 -1.893 -11.027 1.00 92.94 166 LEU A N 1
ATOM 1360 C CA . LEU A 1 166 ? 9.916 -3.003 -11.635 1.00 92.94 166 LEU A CA 1
ATOM 1361 C C . LEU A 1 166 ? 10.465 -3.441 -12.999 1.00 92.94 166 LEU A C 1
ATOM 1363 O O . LEU A 1 166 ? 10.196 -4.559 -13.430 1.00 92.94 166 LEU A O 1
ATOM 1367 N N . SER A 1 167 ? 11.189 -2.565 -13.701 1.00 91.88 167 SER A N 1
ATOM 1368 C CA . SER A 1 167 ? 11.908 -2.946 -14.922 1.00 91.88 167 SER A CA 1
ATOM 1369 C C . SER A 1 167 ? 13.150 -3.765 -14.590 1.00 91.88 167 SER A C 1
ATOM 1371 O O . SER A 1 167 ? 13.424 -4.726 -15.302 1.00 91.88 167 SER A O 1
ATOM 1373 N N . ASP A 1 168 ? 13.854 -3.382 -13.521 1.00 87.38 168 ASP A N 1
ATOM 1374 C CA . ASP A 1 168 ? 15.074 -4.036 -13.044 1.00 87.38 168 ASP A CA 1
ATOM 1375 C C . ASP A 1 168 ? 14.763 -5.410 -12.443 1.00 87.38 168 ASP A C 1
ATOM 1377 O O . ASP A 1 168 ? 15.396 -6.399 -12.806 1.00 87.38 168 ASP A O 1
ATOM 1381 N N . ASP A 1 169 ? 13.752 -5.485 -11.570 1.00 87.19 169 ASP A N 1
ATOM 1382 C CA . ASP A 1 169 ? 13.294 -6.745 -10.987 1.00 87.19 169 ASP A CA 1
ATOM 1383 C C . ASP A 1 169 ? 11.756 -6.806 -10.884 1.00 87.19 169 ASP A C 1
ATOM 1385 O O . ASP A 1 169 ? 11.159 -6.336 -9.908 1.00 87.19 169 ASP A O 1
ATOM 1389 N N . PRO A 1 170 ? 11.083 -7.432 -11.867 1.00 89.88 170 PRO A N 1
ATOM 1390 C CA . PRO A 1 170 ? 9.639 -7.656 -11.839 1.00 89.88 170 PRO A CA 1
ATOM 1391 C C . PRO A 1 170 ? 9.136 -8.472 -10.634 1.00 89.88 170 PRO A C 1
ATOM 1393 O O . PRO A 1 170 ? 7.950 -8.382 -10.285 1.00 89.88 170 PRO A O 1
ATOM 1396 N N . LEU A 1 171 ? 10.000 -9.264 -9.979 1.00 88.12 171 LEU A N 1
ATOM 1397 C CA . LEU A 1 171 ? 9.621 -10.036 -8.795 1.00 88.12 171 LEU A CA 1
ATOM 1398 C C . LEU A 1 171 ? 9.252 -9.122 -7.617 1.00 88.12 171 LEU A C 1
ATOM 1400 O O . LEU A 1 171 ? 8.420 -9.510 -6.792 1.00 88.12 171 LEU A O 1
ATOM 1404 N N . ARG A 1 172 ? 9.766 -7.883 -7.589 1.00 90.31 172 ARG A N 1
ATOM 1405 C CA . ARG A 1 172 ? 9.424 -6.873 -6.575 1.00 90.31 172 ARG A CA 1
ATOM 1406 C C . ARG A 1 172 ? 7.927 -6.637 -6.431 1.00 90.31 172 ARG A C 1
ATOM 1408 O O . ARG A 1 172 ? 7.459 -6.327 -5.340 1.00 90.31 172 ARG A O 1
ATOM 1415 N N . PHE A 1 173 ? 7.147 -6.814 -7.497 1.00 92.12 173 PHE A N 1
ATOM 1416 C CA . PHE A 1 173 ? 5.691 -6.694 -7.420 1.00 92.12 173 PHE A CA 1
ATOM 1417 C C . PHE A 1 173 ? 5.063 -7.763 -6.504 1.00 92.12 173 PHE A C 1
ATOM 1419 O O . PHE A 1 173 ? 4.227 -7.445 -5.664 1.00 92.12 173 PHE A O 1
ATOM 1426 N N . PHE A 1 174 ? 5.511 -9.018 -6.597 1.00 90.81 174 PHE A N 1
ATOM 1427 C CA . PHE A 1 174 ? 5.064 -10.102 -5.723 1.00 90.81 174 PHE A CA 1
ATOM 1428 C C . PHE A 1 174 ? 5.615 -9.952 -4.306 1.00 90.81 174 PHE A C 1
ATOM 1430 O O . PHE A 1 174 ? 4.867 -10.120 -3.347 1.00 90.81 174 PHE A O 1
ATOM 1437 N N . THR A 1 175 ? 6.903 -9.633 -4.145 1.00 90.69 175 THR A N 1
ATOM 1438 C CA . THR A 1 175 ? 7.524 -9.566 -2.810 1.00 90.69 175 THR A CA 1
ATOM 1439 C C . THR A 1 175 ? 6.977 -8.417 -1.981 1.00 90.69 175 THR A C 1
ATOM 1441 O O . THR A 1 175 ? 6.660 -8.626 -0.812 1.00 90.69 175 THR A O 1
ATOM 1444 N N . SER A 1 176 ? 6.776 -7.245 -2.589 1.00 93.94 176 SER A N 1
ATOM 1445 C CA . SER A 1 176 ? 6.105 -6.112 -1.940 1.00 93.94 176 SER A CA 1
ATOM 1446 C C . SER A 1 176 ? 4.647 -6.433 -1.595 1.00 93.94 176 SER A C 1
ATOM 1448 O O . SER A 1 176 ? 4.184 -6.095 -0.504 1.00 93.94 176 SER A O 1
ATOM 1450 N N . GLY A 1 177 ? 3.932 -7.153 -2.469 1.00 94.75 177 GLY A N 1
ATOM 1451 C CA . GLY A 1 177 ? 2.587 -7.660 -2.191 1.00 94.75 177 GLY A CA 1
ATOM 1452 C C . GLY A 1 177 ? 2.553 -8.625 -1.002 1.00 94.75 177 GLY A C 1
ATOM 1453 O O . GLY A 1 177 ? 1.762 -8.431 -0.082 1.00 94.75 177 GLY A O 1
ATOM 1454 N N . LYS A 1 178 ? 3.448 -9.622 -0.973 1.00 93.06 178 LYS A N 1
ATOM 1455 C CA . LYS A 1 178 ? 3.558 -10.597 0.126 1.00 93.06 178 LYS A CA 1
ATOM 1456 C C . LYS A 1 178 ? 3.929 -9.918 1.443 1.00 93.06 178 LYS A C 1
ATOM 1458 O O . LYS A 1 178 ? 3.308 -10.209 2.457 1.00 93.06 178 LYS A O 1
ATOM 1463 N N . GLN A 1 179 ? 4.888 -8.991 1.430 1.00 95.56 179 GLN A N 1
ATOM 1464 C CA . GLN A 1 179 ? 5.234 -8.201 2.612 1.00 95.56 179 GLN A CA 1
ATOM 1465 C C . GLN A 1 179 ? 4.027 -7.402 3.115 1.00 95.56 179 GLN A C 1
ATOM 1467 O O . GLN A 1 179 ? 3.706 -7.468 4.293 1.00 95.56 179 GLN A O 1
ATOM 1472 N N . SER A 1 180 ? 3.303 -6.719 2.224 1.00 97.50 180 SER A N 1
ATOM 1473 C CA . SER A 1 180 ? 2.099 -5.968 2.605 1.00 97.50 180 SER A CA 1
ATOM 1474 C C . SER A 1 180 ? 1.011 -6.873 3.196 1.00 97.50 180 SER A C 1
ATOM 1476 O O . SER A 1 180 ? 0.373 -6.488 4.170 1.00 97.50 180 SER A O 1
ATOM 1478 N N . ALA A 1 181 ? 0.807 -8.075 2.642 1.00 96.81 181 ALA A N 1
ATOM 1479 C CA . ALA A 1 181 ? -0.128 -9.061 3.189 1.00 96.81 181 ALA A CA 1
ATOM 1480 C C . ALA A 1 181 ? 0.297 -9.539 4.584 1.00 96.81 181 ALA A C 1
ATOM 1482 O O . ALA A 1 181 ? -0.519 -9.550 5.498 1.00 96.81 181 ALA A O 1
ATOM 1483 N N . ASN A 1 182 ? 1.569 -9.896 4.758 1.00 96.00 182 ASN A N 1
ATOM 1484 C CA . ASN A 1 182 ? 2.113 -10.336 6.041 1.00 96.00 182 ASN A CA 1
ATOM 1485 C C . ASN A 1 182 ? 2.013 -9.244 7.111 1.00 96.00 182 ASN A C 1
ATOM 1487 O O . ASN A 1 182 ? 1.619 -9.525 8.237 1.00 96.00 182 ASN A O 1
ATOM 1491 N N . ASP A 1 183 ? 2.319 -7.997 6.755 1.00 97.88 183 ASP A N 1
ATOM 1492 C CA . ASP A 1 183 ? 2.218 -6.865 7.674 1.00 97.88 183 ASP A CA 1
ATOM 1493 C C . ASP A 1 183 ? 0.752 -6.567 8.042 1.00 97.88 183 ASP A C 1
ATOM 1495 O O . ASP A 1 183 ? 0.464 -6.204 9.181 1.00 97.88 183 ASP A O 1
ATOM 1499 N N . LEU A 1 184 ? -0.195 -6.767 7.113 1.00 97.88 184 LEU A N 1
ATOM 1500 C CA . LEU A 1 184 ? -1.630 -6.704 7.414 1.00 97.88 184 LEU A CA 1
ATOM 1501 C C . LEU A 1 184 ? -2.057 -7.814 8.375 1.00 97.88 184 LEU A C 1
ATOM 1503 O O . LEU A 1 184 ? -2.770 -7.534 9.332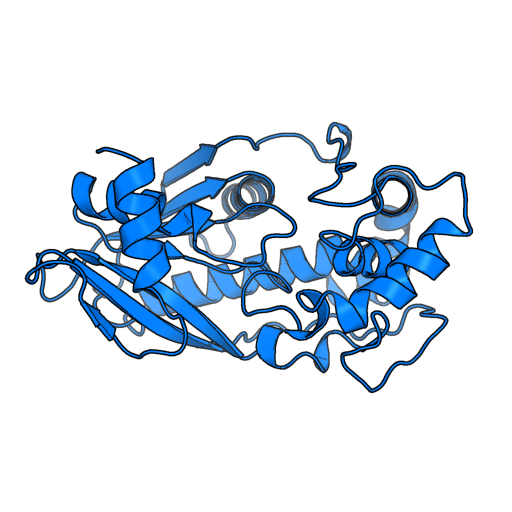 1.00 97.88 184 LEU A O 1
ATOM 1507 N N . ILE A 1 185 ? -1.618 -9.054 8.150 1.00 97.56 185 ILE A N 1
ATOM 1508 C CA . ILE A 1 185 ? -1.903 -10.183 9.048 1.00 97.56 185 ILE A CA 1
ATOM 1509 C C . ILE A 1 185 ? -1.350 -9.883 10.444 1.00 97.56 185 ILE A C 1
ATOM 1511 O O . ILE A 1 185 ? -2.083 -9.990 11.422 1.00 97.56 185 ILE A O 1
ATOM 1515 N N . GLN A 1 186 ? -0.106 -9.402 10.528 1.00 97.50 186 GLN A N 1
ATOM 1516 C CA . GLN A 1 186 ? 0.511 -8.977 11.782 1.00 97.50 186 GLN A CA 1
ATOM 1517 C C . GLN A 1 186 ? -0.320 -7.891 12.486 1.00 97.50 186 GLN A C 1
ATOM 1519 O O . GLN A 1 186 ? -0.535 -7.977 13.694 1.00 97.50 186 GLN A O 1
ATOM 1524 N N . LEU A 1 187 ? -0.807 -6.879 11.758 1.00 98.00 187 LEU A N 1
ATOM 1525 C CA . LEU A 1 187 ? -1.685 -5.850 12.322 1.00 98.00 187 LEU A CA 1
ATOM 1526 C C . LEU A 1 187 ? -2.986 -6.458 12.872 1.00 98.00 187 LEU A C 1
ATOM 1528 O O . LEU A 1 187 ? -3.380 -6.141 13.993 1.00 98.00 187 LEU A O 1
ATOM 1532 N N . LEU A 1 188 ? -3.649 -7.335 12.114 1.00 97.94 188 LEU A N 1
ATOM 1533 C CA . LEU A 1 188 ? -4.887 -7.993 12.550 1.00 97.94 188 LEU A CA 1
ATOM 1534 C C . LEU A 1 188 ? -4.661 -8.852 13.801 1.00 97.94 188 LEU A C 1
ATOM 1536 O O . LEU A 1 188 ? -5.471 -8.815 14.726 1.00 97.94 188 LEU A O 1
ATOM 1540 N N . GLU A 1 189 ? -3.544 -9.575 13.868 1.00 96.75 189 GLU A N 1
ATOM 1541 C CA . GLU A 1 189 ? -3.154 -10.362 15.040 1.00 96.75 189 GLU A CA 1
ATOM 1542 C C . GLU A 1 189 ? -2.901 -9.472 16.265 1.00 96.75 189 GLU A C 1
ATOM 1544 O O . GLU A 1 189 ? -3.387 -9.784 17.354 1.00 96.75 189 GLU A O 1
ATOM 1549 N N . GLN A 1 190 ? -2.217 -8.334 16.098 1.00 96.75 190 GLN A N 1
ATOM 1550 C CA . GLN A 1 190 ? -2.005 -7.349 17.167 1.00 96.75 190 GLN A CA 1
ATOM 1551 C C . GLN A 1 190 ? -3.332 -6.778 17.695 1.00 96.75 190 GLN A C 1
ATOM 1553 O O . GLN A 1 190 ? -3.554 -6.708 18.907 1.00 96.75 190 GLN A O 1
ATOM 1558 N N . ILE A 1 191 ? -4.261 -6.428 16.800 1.00 97.19 191 ILE A N 1
ATOM 1559 C CA . ILE A 1 191 ? -5.606 -5.964 17.175 1.00 97.19 191 ILE A CA 1
ATOM 1560 C C . ILE A 1 191 ? -6.363 -7.067 17.926 1.00 97.19 191 ILE A C 1
ATOM 1562 O O . ILE A 1 191 ? -6.913 -6.830 19.004 1.00 97.19 191 ILE A O 1
ATOM 1566 N N . ASN A 1 192 ? -6.338 -8.299 17.414 1.00 96.25 192 ASN A N 1
ATOM 1567 C CA . ASN A 1 192 ? -7.008 -9.435 18.041 1.00 96.25 192 ASN A CA 1
ATOM 1568 C C . ASN A 1 192 ? -6.457 -9.741 19.446 1.00 96.25 192 ASN A C 1
ATOM 1570 O O . ASN A 1 192 ? -7.209 -10.083 20.357 1.00 96.25 192 ASN A O 1
ATOM 1574 N N . GLN A 1 193 ? -5.151 -9.565 19.654 1.00 96.50 193 GLN A N 1
ATOM 1575 C CA . GLN A 1 193 ? -4.494 -9.742 20.952 1.00 96.50 193 GLN A CA 1
ATOM 1576 C C . GLN A 1 193 ? -4.723 -8.564 21.915 1.00 96.50 193 GLN A C 1
ATOM 1578 O O . GLN A 1 193 ? -4.482 -8.710 23.114 1.00 96.50 193 GLN A O 1
ATOM 1583 N N . GLY A 1 194 ? -5.236 -7.430 21.425 1.00 95.56 194 GLY A N 1
ATOM 1584 C CA . GLY A 1 194 ? -5.470 -6.220 22.213 1.00 95.56 194 GLY A CA 1
ATOM 1585 C C . GLY A 1 194 ? -4.212 -5.377 22.439 1.00 95.56 194 GLY A C 1
ATOM 1586 O O . GLY A 1 194 ? -4.169 -4.611 23.400 1.00 95.56 194 GLY A O 1
ATOM 1587 N N . SER A 1 195 ? -3.189 -5.527 21.590 1.00 94.38 195 SER A N 1
ATOM 1588 C CA . SER A 1 195 ? -1.951 -4.735 21.648 1.00 94.38 195 SER A CA 1
ATOM 1589 C C . SER A 1 195 ? -2.004 -3.460 20.802 1.00 94.38 195 SER A C 1
ATOM 1591 O O . SER A 1 195 ? -1.139 -2.598 20.946 1.00 94.38 195 SER A O 1
ATOM 1593 N N . PHE A 1 196 ? -3.030 -3.299 19.960 1.00 93.25 196 PHE A N 1
ATOM 1594 C CA . PHE A 1 196 ? -3.258 -2.055 19.232 1.00 93.25 196 PHE A CA 1
ATOM 1595 C C . PHE A 1 196 ? -3.948 -1.016 20.140 1.00 93.25 196 PHE A C 1
ATOM 1597 O O . PHE A 1 196 ? -4.975 -1.340 20.748 1.00 93.25 196 PHE A O 1
ATOM 1604 N N . PRO A 1 197 ? -3.425 0.222 20.259 1.00 90.31 197 PRO A N 1
ATOM 1605 C CA . PRO A 1 197 ? -4.026 1.256 21.103 1.00 90.31 197 PRO A CA 1
ATOM 1606 C C . PRO A 1 197 ? -5.489 1.531 20.730 1.00 90.31 197 PRO A C 1
ATOM 1608 O O . PRO A 1 197 ? -5.881 1.256 19.603 1.00 90.31 197 PRO A O 1
ATOM 1611 N N . PHE A 1 198 ? -6.286 2.069 21.672 1.00 90.44 198 PHE A N 1
ATOM 1612 C CA . PHE A 1 198 ? -7.703 2.486 21.522 1.00 90.44 198 PHE A CA 1
ATOM 1613 C C . PHE A 1 198 ? -8.692 1.452 20.943 1.00 90.44 198 PHE A C 1
ATOM 1615 O O . PHE A 1 198 ? -9.884 1.744 20.872 1.00 90.44 198 PHE A O 1
ATOM 1622 N N . LEU A 1 199 ? -8.263 0.247 20.570 1.00 95.88 199 LEU A N 1
ATOM 1623 C CA . LEU A 1 199 ? -9.141 -0.852 20.184 1.00 95.88 199 LEU A CA 1
ATOM 1624 C C . LEU A 1 199 ? -9.338 -1.824 21.350 1.00 95.88 199 LEU A C 1
ATOM 1626 O O . LEU A 1 199 ? -8.481 -1.996 22.222 1.00 95.88 199 LEU A O 1
ATOM 1630 N N . GLU A 1 200 ? -10.509 -2.446 21.390 1.00 96.56 200 GLU A N 1
ATOM 1631 C CA . GLU A 1 200 ? -10.765 -3.579 22.271 1.00 96.56 200 GLU A CA 1
ATOM 1632 C C . GLU A 1 200 ? -10.048 -4.831 21.756 1.00 96.56 200 GLU A C 1
ATOM 1634 O O . GLU A 1 200 ? -9.821 -4.999 20.555 1.00 96.56 200 GLU A O 1
ATOM 1639 N N . LYS A 1 201 ? -9.709 -5.741 22.673 1.00 96.88 201 LYS A N 1
ATOM 1640 C CA . LYS A 1 201 ? -9.197 -7.061 22.302 1.00 96.88 201 LYS A CA 1
ATOM 1641 C C . LYS A 1 201 ? -10.246 -7.780 21.449 1.00 96.88 201 LYS A C 1
ATOM 1643 O O . LYS A 1 201 ? -11.397 -7.880 21.863 1.00 96.88 201 LYS A O 1
ATOM 1648 N N . GLY A 1 202 ? -9.839 -8.296 20.291 1.00 96.06 202 GLY A N 1
ATOM 1649 C CA . GLY A 1 202 ? -10.754 -8.967 19.364 1.00 96.06 202 GLY A CA 1
ATOM 1650 C C . GLY A 1 202 ? -11.661 -8.012 18.580 1.00 96.06 202 GLY A C 1
ATOM 1651 O O . GLY A 1 202 ? -12.690 -8.447 18.066 1.00 96.06 202 GLY A O 1
ATOM 1652 N N . ALA A 1 203 ? -11.314 -6.721 18.490 1.00 97.12 203 ALA A N 1
ATOM 1653 C CA . ALA A 1 203 ? -12.074 -5.767 17.688 1.00 97.12 203 ALA A CA 1
ATOM 1654 C C . ALA A 1 203 ? -12.204 -6.236 16.226 1.00 97.12 203 ALA A C 1
ATOM 1656 O O . ALA A 1 203 ? -11.229 -6.644 15.594 1.00 97.12 203 ALA A O 1
ATOM 1657 N N . GLN A 1 204 ? -13.411 -6.132 15.667 1.00 97.44 204 GLN A N 1
ATOM 1658 C CA . GLN A 1 204 ? -13.671 -6.507 14.277 1.00 97.44 204 GLN A CA 1
ATOM 1659 C C . GLN A 1 204 ? -13.064 -5.469 13.324 1.00 97.44 204 GLN A C 1
ATOM 1661 O O . GLN A 1 204 ? -13.356 -4.273 13.411 1.00 97.44 204 GLN A O 1
ATOM 1666 N N . VAL A 1 205 ? -12.291 -5.928 12.344 1.00 98.44 205 VAL A N 1
ATOM 1667 C CA . VAL A 1 205 ? -11.688 -5.064 11.323 1.00 98.44 205 VAL A CA 1
ATOM 1668 C C . VAL A 1 205 ? -12.358 -5.312 9.977 1.00 98.44 205 VAL A C 1
ATOM 1670 O O . VAL A 1 205 ? -12.328 -6.429 9.473 1.00 98.44 205 VAL A O 1
ATOM 1673 N N . ASP A 1 206 ? -12.954 -4.277 9.387 1.00 98.69 206 ASP A N 1
ATOM 1674 C CA . ASP A 1 206 ? -13.454 -4.311 8.004 1.00 98.69 206 ASP A CA 1
ATOM 1675 C C . ASP A 1 206 ? -12.489 -3.562 7.073 1.00 98.69 206 ASP A C 1
ATOM 1677 O O . ASP A 1 206 ? -11.636 -2.805 7.529 1.00 98.69 206 ASP A O 1
ATOM 1681 N N . PHE A 1 207 ? -12.626 -3.744 5.763 1.00 98.75 207 PHE A N 1
ATOM 1682 C CA . PHE A 1 207 ? -11.698 -3.219 4.766 1.00 98.75 207 PHE A CA 1
ATOM 1683 C C . PHE A 1 207 ? -12.398 -2.310 3.759 1.00 98.75 207 PHE A C 1
ATOM 1685 O O . PHE A 1 207 ? -13.422 -2.668 3.175 1.00 98.75 207 PHE A O 1
ATOM 1692 N N . PHE A 1 208 ? -11.788 -1.155 3.504 1.00 98.62 208 PHE A N 1
ATOM 1693 C CA . PHE A 1 208 ? -12.082 -0.289 2.370 1.00 98.62 208 PHE A CA 1
ATOM 1694 C C . PHE A 1 208 ? -10.850 -0.260 1.466 1.00 98.62 208 PHE A C 1
ATOM 1696 O O . PHE A 1 208 ? -9.827 0.327 1.813 1.00 98.62 208 PHE A O 1
ATOM 1703 N N . SER A 1 209 ? -10.919 -0.898 0.302 1.00 98.19 209 SER A N 1
ATOM 1704 C CA . SER A 1 209 ? -9.763 -1.036 -0.581 1.00 98.19 209 SER A CA 1
ATOM 1705 C C . SER A 1 209 ? -9.950 -0.292 -1.895 1.00 98.19 209 SER A C 1
ATOM 1707 O O . SER A 1 209 ? -11.017 -0.366 -2.506 1.00 98.19 209 SER A O 1
ATOM 1709 N N . TYR A 1 210 ? -8.896 0.379 -2.358 1.00 97.56 210 TYR A N 1
ATOM 1710 C CA . TYR A 1 210 ? -8.884 1.106 -3.621 1.00 97.56 210 TYR A CA 1
ATOM 1711 C C . TYR A 1 210 ? -7.795 0.597 -4.565 1.00 97.56 210 TYR A C 1
ATOM 1713 O O . TYR A 1 210 ? -6.656 0.383 -4.157 1.00 97.56 210 TYR A O 1
ATOM 1721 N N . SER A 1 211 ? -8.125 0.442 -5.853 1.00 95.00 211 SER A N 1
ATOM 1722 C CA . SER A 1 211 ? -7.151 0.124 -6.910 1.00 95.00 211 SER A CA 1
ATOM 1723 C C . SER A 1 211 ? -6.291 -1.106 -6.555 1.00 95.00 211 SER A C 1
ATOM 1725 O O . SER A 1 211 ? -6.864 -2.160 -6.272 1.00 95.00 211 SER A O 1
ATOM 1727 N N . ILE A 1 212 ? -4.953 -1.019 -6.546 1.00 95.50 212 ILE A N 1
ATOM 1728 C CA . ILE A 1 212 ? -4.076 -2.157 -6.207 1.00 95.50 212 ILE A CA 1
ATOM 1729 C C . ILE A 1 212 ? -4.284 -2.677 -4.780 1.00 95.50 212 ILE A C 1
ATOM 1731 O O . ILE A 1 212 ? -4.152 -3.877 -4.551 1.00 95.50 212 ILE A O 1
ATOM 1735 N N . GLY A 1 213 ? -4.691 -1.819 -3.839 1.00 97.44 213 GLY A N 1
ATOM 1736 C CA . GLY A 1 213 ? -5.099 -2.243 -2.504 1.00 97.44 213 GLY A CA 1
ATOM 1737 C C . GLY A 1 213 ? -6.252 -3.246 -2.553 1.00 97.44 213 GLY A C 1
ATOM 1738 O O . GLY A 1 213 ? -6.288 -4.178 -1.758 1.00 97.44 213 GLY A O 1
ATOM 1739 N N . SER A 1 214 ? -7.147 -3.131 -3.540 1.00 97.06 214 SER A N 1
ATOM 1740 C CA . SER A 1 214 ? -8.215 -4.115 -3.761 1.00 97.06 214 SER A CA 1
ATOM 1741 C C . SER A 1 214 ? -7.691 -5.438 -4.298 1.00 97.06 214 SER A C 1
ATOM 1743 O O . SER A 1 214 ? -8.252 -6.486 -3.994 1.00 97.06 214 SER A O 1
ATOM 1745 N N . PHE A 1 215 ? -6.637 -5.419 -5.117 1.00 95.25 215 PHE A N 1
ATOM 1746 C CA . PHE A 1 215 ? -6.002 -6.650 -5.590 1.00 95.25 215 PHE A CA 1
ATOM 1747 C C . PHE A 1 215 ? -5.399 -7.425 -4.413 1.00 95.25 215 PHE A C 1
ATOM 1749 O O . PHE A 1 215 ? -5.674 -8.612 -4.259 1.00 95.25 215 PHE A O 1
ATOM 1756 N N . LEU A 1 216 ? -4.685 -6.733 -3.518 1.00 96.50 216 LEU A N 1
ATOM 1757 C CA . LEU A 1 216 ? -4.161 -7.324 -2.286 1.00 96.50 216 LEU A CA 1
ATOM 1758 C C . LEU A 1 216 ? -5.275 -7.826 -1.356 1.00 96.50 216 LEU A C 1
ATOM 1760 O O . LEU A 1 216 ? -5.195 -8.948 -0.865 1.00 96.50 216 LEU A O 1
ATOM 1764 N N . ALA A 1 217 ? -6.321 -7.021 -1.137 1.00 97.38 217 ALA A N 1
ATOM 1765 C CA . ALA A 1 217 ? -7.440 -7.397 -0.276 1.00 97.38 217 ALA A CA 1
ATOM 1766 C C . ALA A 1 217 ? -8.157 -8.654 -0.779 1.00 97.38 217 ALA A C 1
ATOM 1768 O O . ALA A 1 217 ? -8.443 -9.545 0.009 1.00 97.38 217 ALA A O 1
ATOM 1769 N N . GLN A 1 218 ? -8.394 -8.769 -2.088 1.00 95.81 218 GLN A N 1
ATOM 1770 C CA . GLN A 1 218 ? -8.974 -9.983 -2.667 1.00 95.81 218 GLN A CA 1
ATOM 1771 C C . GLN A 1 218 ? -8.100 -11.208 -2.408 1.00 95.81 218 GLN A C 1
ATOM 1773 O O . GLN A 1 218 ? -8.624 -12.241 -2.010 1.00 95.81 218 GLN A O 1
ATOM 1778 N N . ILE A 1 219 ? -6.779 -11.096 -2.589 1.00 95.06 219 ILE A N 1
ATOM 1779 C CA . ILE A 1 219 ? -5.852 -12.197 -2.294 1.00 95.06 219 ILE A CA 1
ATOM 1780 C C . ILE A 1 219 ? -5.948 -12.589 -0.815 1.00 95.06 219 ILE A C 1
ATOM 1782 O O . ILE A 1 219 ? -6.077 -13.772 -0.515 1.00 95.06 219 ILE A O 1
ATOM 1786 N N . LEU A 1 220 ? -5.940 -11.612 0.098 1.00 96.75 220 LEU A N 1
ATOM 1787 C CA . LEU A 1 220 ? -6.047 -11.855 1.538 1.00 96.75 220 LEU A CA 1
ATOM 1788 C C . LEU A 1 220 ? -7.375 -12.530 1.916 1.00 96.75 220 LEU A C 1
ATOM 1790 O O . LEU A 1 220 ? -7.361 -13.481 2.686 1.00 96.75 220 LEU A O 1
ATOM 1794 N N . PHE A 1 221 ? -8.503 -12.079 1.359 1.00 97.06 221 PHE A N 1
ATOM 1795 C CA . PHE A 1 221 ? -9.831 -12.639 1.643 1.00 97.06 221 PHE A CA 1
ATOM 1796 C C . PHE A 1 221 ? -10.051 -14.020 1.020 1.00 97.06 221 PHE A C 1
ATOM 1798 O O . PHE A 1 221 ? -10.732 -14.848 1.615 1.00 97.06 221 PHE A O 1
ATOM 1805 N N . LEU A 1 222 ? -9.469 -14.288 -0.152 1.00 95.88 222 LEU A N 1
ATOM 1806 C CA . LEU A 1 222 ? -9.522 -15.610 -0.781 1.00 95.88 222 LEU A CA 1
ATOM 1807 C C . LEU A 1 222 ? -8.619 -16.621 -0.066 1.00 95.88 222 LEU A C 1
ATOM 1809 O O . LEU A 1 222 ? -9.003 -17.776 0.083 1.00 95.88 222 LEU A O 1
ATOM 1813 N N . ALA A 1 223 ? -7.421 -16.202 0.352 1.00 96.00 223 ALA A N 1
ATOM 1814 C CA . ALA A 1 223 ? -6.475 -17.075 1.044 1.00 96.00 223 ALA A CA 1
ATOM 1815 C C . ALA A 1 223 ? -6.823 -17.269 2.529 1.00 96.00 223 ALA A C 1
ATOM 1817 O O . ALA A 1 223 ? -6.576 -18.345 3.063 1.00 96.00 223 ALA A O 1
ATOM 1818 N N . ASN A 1 224 ? -7.355 -16.226 3.179 1.00 96.38 224 ASN A N 1
ATOM 1819 C CA . ASN A 1 224 ? -7.746 -16.154 4.591 1.00 96.38 224 ASN A CA 1
ATOM 1820 C C . ASN A 1 224 ? -6.797 -16.915 5.546 1.00 96.38 224 ASN A C 1
ATOM 1822 O O . ASN A 1 224 ? -7.230 -17.820 6.267 1.00 96.38 224 ASN A O 1
ATOM 1826 N N . PRO A 1 225 ? -5.487 -16.597 5.538 1.00 93.44 225 PRO A N 1
ATOM 1827 C CA . PRO A 1 225 ? -4.516 -17.317 6.352 1.00 93.44 225 PRO A CA 1
ATOM 1828 C C . PRO A 1 225 ? -4.866 -17.181 7.835 1.00 93.44 225 PRO A C 1
ATOM 1830 O O . PRO A 1 225 ? -5.182 -16.087 8.294 1.00 93.44 225 PRO A O 1
ATOM 1833 N N . ASN A 1 226 ? -4.814 -18.288 8.580 1.00 90.69 226 ASN A N 1
ATOM 1834 C CA . ASN A 1 226 ? -5.185 -18.349 10.001 1.00 90.69 226 ASN A CA 1
ATOM 1835 C C . ASN A 1 226 ? -6.592 -17.797 10.309 1.00 90.69 226 ASN A C 1
ATOM 1837 O O . ASN A 1 226 ? -6.841 -17.351 11.426 1.00 90.69 226 ASN A O 1
ATOM 1841 N N . GLU A 1 227 ? -7.496 -17.786 9.323 1.00 94.94 227 GLU A N 1
ATOM 1842 C CA . GLU A 1 227 ? -8.877 -17.317 9.475 1.00 94.94 227 GLU A CA 1
ATOM 1843 C C . GLU A 1 227 ? -9.015 -15.841 9.916 1.00 94.94 227 GLU A C 1
ATOM 1845 O O . GLU A 1 227 ? -10.078 -15.431 10.393 1.00 94.94 227 GLU A O 1
ATOM 1850 N N . VAL A 1 228 ? -7.972 -15.018 9.721 1.00 94.88 228 VAL A N 1
ATOM 1851 C CA . VAL A 1 228 ? -7.879 -13.647 10.268 1.00 94.88 228 VAL A CA 1
ATOM 1852 C C . VAL A 1 228 ? -8.902 -12.656 9.709 1.00 94.88 228 VAL A C 1
ATOM 1854 O O . VAL A 1 228 ? -9.137 -11.622 10.332 1.00 94.88 228 VAL A O 1
ATOM 1857 N N . VAL A 1 229 ? -9.524 -12.944 8.560 1.00 97.12 229 VAL A N 1
ATOM 1858 C CA . VAL A 1 229 ? -10.555 -12.086 7.943 1.00 97.12 229 VAL A CA 1
ATOM 1859 C C . VAL A 1 229 ? -11.932 -12.750 7.858 1.00 97.12 229 VAL A C 1
ATOM 1861 O O . VAL A 1 229 ? -12.821 -12.243 7.178 1.00 97.12 229 VAL A O 1
ATOM 1864 N N . SER A 1 230 ? -12.160 -13.850 8.582 1.00 96.44 230 SER A N 1
ATOM 1865 C CA . SER A 1 230 ? -13.410 -14.633 8.494 1.00 96.44 230 SER A CA 1
ATOM 1866 C C . SER A 1 230 ? -14.678 -13.848 8.849 1.00 96.44 230 SER A C 1
ATOM 1868 O O . SER A 1 230 ? -15.748 -14.124 8.312 1.00 96.44 230 SER A O 1
ATOM 1870 N N . TYR A 1 231 ? -14.564 -12.852 9.730 1.00 95.81 231 TYR A N 1
ATOM 1871 C CA . TYR A 1 231 ? -15.677 -11.984 10.143 1.00 95.81 231 TYR A CA 1
ATOM 1872 C C . TYR A 1 231 ? -15.579 -10.564 9.569 1.00 95.81 231 TYR A C 1
ATOM 1874 O O . TYR A 1 231 ? -16.410 -9.704 9.875 1.00 95.81 231 TYR A O 1
ATOM 1882 N N . SER A 1 232 ? -14.564 -10.307 8.746 1.00 98.12 232 SER A N 1
ATOM 1883 C CA . SER A 1 232 ? -14.334 -9.014 8.117 1.00 98.12 232 SER A CA 1
ATOM 1884 C C . SER A 1 232 ? -15.245 -8.827 6.910 1.00 98.12 232 SER A C 1
ATOM 1886 O O . SER A 1 232 ? -15.527 -9.755 6.154 1.00 98.12 232 SER A O 1
ATOM 1888 N N . LYS A 1 233 ? -15.671 -7.588 6.675 1.00 98.19 233 LYS A N 1
ATOM 1889 C CA . LYS A 1 233 ? -16.319 -7.174 5.426 1.00 98.19 233 LYS A CA 1
ATOM 1890 C C . LYS A 1 233 ? -15.316 -6.459 4.532 1.00 98.19 233 LYS A C 1
ATOM 1892 O O . LYS A 1 233 ? -14.487 -5.699 5.025 1.00 98.19 233 LYS A O 1
ATOM 1897 N N . LEU A 1 234 ? -15.427 -6.658 3.221 1.00 98.19 234 LEU A N 1
ATOM 1898 C CA . LEU A 1 234 ? -14.579 -6.012 2.220 1.00 98.19 234 LEU A CA 1
ATOM 1899 C C . LEU A 1 234 ? -15.416 -5.154 1.268 1.00 98.19 234 LEU A C 1
ATOM 1901 O O . LEU A 1 234 ? -16.308 -5.656 0.589 1.00 98.19 234 LEU A O 1
ATOM 1905 N N . PHE A 1 235 ? -15.084 -3.868 1.184 1.00 98.00 235 PHE A N 1
ATOM 1906 C CA . PHE A 1 235 ? -15.547 -2.967 0.134 1.00 98.00 235 PHE A CA 1
ATOM 1907 C C . PHE A 1 235 ? -14.425 -2.720 -0.883 1.00 98.00 235 PHE A C 1
ATOM 1909 O O . PHE A 1 235 ? -13.333 -2.287 -0.511 1.00 98.00 235 PHE A O 1
ATOM 1916 N N . ILE A 1 236 ? -14.706 -2.962 -2.167 1.00 97.00 236 ILE A N 1
ATOM 1917 C CA . ILE A 1 236 ? -13.759 -2.800 -3.280 1.00 97.00 236 ILE A CA 1
ATOM 1918 C C . ILE A 1 236 ? -14.148 -1.586 -4.122 1.00 97.00 236 ILE A C 1
ATOM 1920 O O . ILE A 1 236 ? -15.262 -1.516 -4.639 1.00 97.00 236 ILE A O 1
ATOM 1924 N N . PHE A 1 237 ? -13.203 -0.667 -4.328 1.00 95.81 237 PHE A N 1
ATOM 1925 C CA . PHE A 1 237 ? -13.384 0.502 -5.182 1.00 95.81 237 PHE A CA 1
ATOM 1926 C C . PHE A 1 237 ? -12.320 0.577 -6.282 1.00 95.81 237 PHE A C 1
ATOM 1928 O O . PHE A 1 237 ? -11.118 0.555 -6.013 1.00 95.81 237 PHE A O 1
ATOM 1935 N N . CYS A 1 238 ? -12.759 0.684 -7.541 1.00 93.00 238 CYS A N 1
ATOM 1936 C CA . CYS A 1 238 ? -11.890 0.757 -8.725 1.00 93.00 238 CYS A CA 1
ATOM 1937 C C . CYS A 1 238 ? -10.780 -0.316 -8.756 1.00 93.00 238 CYS A C 1
ATOM 1939 O O . CYS A 1 238 ? -9.640 -0.031 -9.120 1.00 93.00 238 CYS A O 1
ATOM 1941 N N . GLY A 1 239 ? -11.109 -1.541 -8.347 1.00 90.12 239 GLY A N 1
ATOM 1942 C CA . GLY A 1 239 ? -10.246 -2.721 -8.389 1.00 90.12 239 GLY A CA 1
ATOM 1943 C C . GLY A 1 239 ? -11.064 -3.966 -8.737 1.00 90.12 239 GLY A C 1
ATOM 1944 O O . GLY A 1 239 ? -12.211 -3.835 -9.155 1.00 90.12 239 GLY A O 1
ATOM 1945 N N . GLY A 1 240 ? -10.498 -5.164 -8.577 1.00 81.56 240 GLY A N 1
ATOM 1946 C CA . GLY A 1 240 ? -11.217 -6.413 -8.890 1.00 81.56 240 GLY A CA 1
ATOM 1947 C C . GLY A 1 240 ? -10.816 -7.100 -10.195 1.00 81.56 240 GLY A C 1
ATOM 1948 O O . GLY A 1 240 ? -11.363 -8.145 -10.527 1.00 81.56 240 GLY A O 1
ATOM 1949 N N . SER A 1 241 ? -9.878 -6.537 -10.959 1.00 85.06 241 SER A N 1
ATOM 1950 C CA . SER A 1 241 ? -9.437 -7.145 -12.214 1.00 85.06 241 SER A CA 1
ATOM 1951 C C . SER A 1 241 ? -8.448 -8.290 -11.997 1.00 85.06 241 SER A C 1
ATOM 1953 O O . SER A 1 241 ? -7.624 -8.278 -11.080 1.00 85.06 241 SER A O 1
ATOM 1955 N N . LEU A 1 242 ? -8.501 -9.273 -12.899 1.00 85.19 242 LEU A N 1
ATOM 1956 C CA . LEU A 1 242 ? -7.459 -10.286 -13.036 1.00 85.19 242 LEU A CA 1
ATOM 1957 C C . LEU A 1 242 ? -6.167 -9.635 -13.539 1.00 85.19 242 LEU A C 1
ATOM 1959 O O . LEU A 1 242 ? -6.206 -8.773 -14.418 1.00 85.19 242 LEU A O 1
ATOM 1963 N N . PHE A 1 243 ? -5.014 -10.095 -13.046 1.00 84.00 243 PHE A N 1
ATOM 1964 C CA . PHE A 1 243 ? -3.713 -9.517 -13.405 1.00 84.00 243 PHE A CA 1
ATOM 1965 C C . PHE A 1 243 ? -3.457 -9.502 -14.922 1.00 84.00 243 PHE A C 1
ATOM 1967 O O . PHE A 1 243 ? -2.953 -8.522 -15.466 1.00 84.00 243 PHE A O 1
ATOM 1974 N N . ASN A 1 244 ? -3.849 -10.562 -15.636 1.00 85.19 244 ASN A N 1
ATOM 1975 C CA . ASN A 1 244 ? -3.681 -10.665 -17.091 1.00 85.19 244 ASN A CA 1
ATOM 1976 C C . ASN A 1 244 ? -4.546 -9.671 -17.894 1.00 85.19 244 ASN A C 1
ATOM 1978 O O . ASN A 1 244 ? -4.229 -9.414 -19.058 1.00 85.19 244 ASN A O 1
ATOM 1982 N N . ALA A 1 245 ? -5.597 -9.125 -17.276 1.00 85.94 245 ALA A N 1
ATOM 1983 C CA . ALA A 1 245 ? -6.532 -8.161 -17.849 1.00 85.94 245 ALA A CA 1
ATOM 1984 C C . ALA A 1 245 ? -6.265 -6.716 -17.382 1.00 85.94 245 ALA A C 1
ATOM 1986 O O . ALA A 1 245 ? -6.964 -5.792 -17.794 1.00 85.94 245 ALA A O 1
ATOM 1987 N N . MET A 1 246 ? -5.266 -6.497 -16.522 1.00 85.75 246 MET A N 1
ATOM 1988 C CA . MET A 1 246 ? -4.858 -5.156 -16.101 1.00 85.75 246 MET A CA 1
ATOM 1989 C C . MET A 1 246 ? -4.104 -4.423 -17.217 1.00 85.75 246 MET A C 1
ATOM 1991 O O . MET A 1 246 ? -3.394 -5.040 -18.006 1.00 85.75 246 MET A O 1
ATOM 1995 N N . ASN A 1 247 ? -4.189 -3.090 -17.226 1.00 88.69 247 ASN A N 1
ATOM 1996 C CA . ASN A 1 247 ? -3.261 -2.214 -17.942 1.00 88.69 247 ASN A CA 1
ATOM 1997 C C . ASN A 1 247 ? -2.673 -1.202 -16.953 1.00 88.69 247 ASN A C 1
ATOM 1999 O O . ASN A 1 247 ? -3.363 -0.289 -16.505 1.00 88.69 247 ASN A O 1
ATOM 2003 N N . GLY A 1 248 ? -1.407 -1.397 -16.581 1.00 89.62 248 GLY A N 1
ATOM 2004 C CA . GLY A 1 248 ? -0.727 -0.563 -15.588 1.00 89.62 248 GLY A CA 1
ATOM 2005 C C . GLY A 1 248 ? -0.141 0.736 -16.146 1.00 89.62 248 GLY A C 1
ATOM 2006 O O . GLY A 1 248 ? 0.272 1.592 -15.364 1.00 89.62 248 GLY A O 1
ATOM 2007 N N . THR A 1 249 ? -0.079 0.904 -17.471 1.00 96.25 249 THR A N 1
ATOM 2008 C CA . THR A 1 249 ? 0.605 2.047 -18.086 1.00 96.25 249 THR A CA 1
ATOM 2009 C C . THR A 1 249 ? -0.148 3.355 -17.839 1.00 96.25 249 THR A C 1
ATOM 2011 O O . THR A 1 249 ? -1.261 3.556 -18.313 1.00 96.25 249 THR A O 1
ATOM 2014 N N . SER A 1 250 ? 0.478 4.278 -17.110 1.00 96.06 250 SER A N 1
ATOM 2015 C CA . SER A 1 250 ? -0.065 5.596 -16.785 1.00 96.06 250 SER A CA 1
ATOM 2016 C C . SER A 1 250 ? 1.044 6.547 -16.344 1.00 96.06 250 SER A C 1
ATOM 2018 O O . SER A 1 250 ? 1.979 6.157 -15.642 1.00 96.06 250 SER A O 1
ATOM 2020 N N . ARG A 1 251 ? 0.883 7.838 -16.664 1.00 96.06 251 ARG A N 1
ATOM 2021 C CA . ARG A 1 251 ? 1.785 8.915 -16.220 1.00 96.06 251 ARG A CA 1
ATOM 2022 C C . ARG A 1 251 ? 1.950 8.993 -14.702 1.00 96.06 251 ARG A C 1
ATOM 2024 O O . ARG A 1 251 ? 2.944 9.552 -14.255 1.00 96.06 251 ARG A O 1
ATOM 2031 N N . LEU A 1 252 ? 0.986 8.478 -13.937 1.00 94.00 252 LEU A N 1
ATOM 2032 C CA . LEU A 1 252 ? 0.966 8.539 -12.473 1.00 94.00 252 LEU A CA 1
ATOM 2033 C C . LEU A 1 252 ? 1.283 7.200 -11.795 1.00 94.00 252 LEU A C 1
ATOM 2035 O O . LEU A 1 252 ? 1.503 7.190 -10.591 1.00 94.00 252 LEU A O 1
ATOM 2039 N N . ILE A 1 253 ? 1.297 6.085 -12.535 1.00 94.38 253 ILE A N 1
ATOM 2040 C CA . ILE A 1 253 ? 1.445 4.738 -11.958 1.00 94.38 253 ILE A CA 1
ATOM 2041 C C . ILE A 1 253 ? 2.776 4.124 -12.381 1.00 94.38 253 ILE A C 1
ATOM 2043 O O . ILE A 1 253 ? 3.709 4.091 -11.591 1.00 94.38 253 ILE A O 1
ATOM 2047 N N . MET A 1 254 ? 2.878 3.663 -13.627 1.00 96.38 254 MET A N 1
ATOM 2048 C CA . MET A 1 254 ? 4.107 3.124 -14.209 1.00 96.38 254 MET A CA 1
ATOM 2049 C C . MET A 1 254 ? 4.110 3.335 -15.720 1.00 96.38 254 MET A C 1
ATOM 2051 O O . MET A 1 254 ? 3.051 3.438 -16.339 1.00 96.38 254 MET A O 1
ATOM 2055 N N . ASP A 1 255 ? 5.282 3.394 -16.334 1.00 97.69 255 ASP A N 1
ATOM 2056 C CA . ASP A 1 255 ? 5.374 3.508 -17.788 1.00 97.69 255 ASP A CA 1
ATOM 2057 C C . ASP A 1 255 ? 5.167 2.179 -18.531 1.00 97.69 255 ASP A C 1
ATOM 2059 O O . ASP A 1 255 ? 4.959 1.104 -17.956 1.00 97.69 255 ASP A O 1
ATOM 2063 N N . SER A 1 256 ? 5.187 2.278 -19.859 1.00 97.31 256 SER A N 1
ATOM 2064 C CA . SER A 1 256 ? 4.960 1.150 -20.764 1.00 97.31 256 SER A CA 1
ATOM 2065 C C . SER A 1 256 ? 6.016 0.049 -20.665 1.00 97.31 256 SER A C 1
ATOM 2067 O O . SER A 1 256 ? 5.670 -1.124 -20.818 1.00 97.31 256 SER A O 1
ATOM 2069 N N . HIS A 1 257 ? 7.279 0.385 -20.389 1.00 96.31 257 HIS A N 1
ATOM 2070 C CA . HIS A 1 257 ? 8.342 -0.610 -20.273 1.00 96.31 257 HIS A CA 1
ATOM 2071 C C . HIS A 1 257 ? 8.194 -1.417 -18.988 1.00 96.31 257 HIS A C 1
ATOM 2073 O O . HIS A 1 257 ? 8.181 -2.644 -19.038 1.00 96.31 257 HIS A O 1
ATOM 2079 N N . ALA A 1 258 ? 7.995 -0.741 -17.854 1.00 96.00 258 ALA A N 1
ATOM 2080 C CA . ALA A 1 258 ? 7.781 -1.401 -16.569 1.00 96.00 258 ALA A CA 1
ATOM 2081 C C . ALA A 1 258 ? 6.582 -2.356 -16.619 1.00 96.00 258 ALA A C 1
ATOM 2083 O O . ALA A 1 258 ? 6.684 -3.517 -16.217 1.00 96.00 258 ALA A O 1
ATOM 2084 N N . PHE A 1 259 ? 5.463 -1.899 -17.192 1.00 96.00 259 PHE A N 1
ATOM 2085 C CA . PHE A 1 259 ? 4.278 -2.737 -17.344 1.00 96.00 259 PHE A CA 1
ATOM 2086 C C . PHE A 1 259 ? 4.528 -3.945 -18.265 1.00 96.00 259 PHE A C 1
ATOM 2088 O O . PHE A 1 259 ? 4.121 -5.064 -17.945 1.00 96.00 259 PHE A O 1
ATOM 2095 N N . ARG A 1 260 ? 5.243 -3.758 -19.383 1.00 94.50 260 ARG A N 1
ATOM 2096 C CA . ARG A 1 260 ? 5.613 -4.851 -20.297 1.00 94.50 260 ARG A CA 1
ATOM 2097 C C . ARG A 1 260 ? 6.520 -5.879 -19.616 1.00 94.50 260 ARG A C 1
ATOM 2099 O O . ARG A 1 260 ? 6.274 -7.075 -19.772 1.00 94.50 260 ARG A O 1
ATOM 2106 N N . SER A 1 261 ? 7.518 -5.431 -18.854 1.00 92.62 261 SER A N 1
ATOM 2107 C CA . SER A 1 261 ? 8.425 -6.297 -18.089 1.00 92.62 261 SER A CA 1
ATOM 2108 C C . SER A 1 261 ? 7.671 -7.122 -17.052 1.00 92.62 261 SER A C 1
ATOM 2110 O O . SER A 1 261 ? 7.823 -8.344 -17.024 1.00 92.62 261 SER A O 1
ATOM 2112 N N . LEU A 1 262 ? 6.781 -6.489 -16.279 1.00 93.19 262 LEU A N 1
ATOM 2113 C CA . LEU A 1 262 ? 5.901 -7.184 -15.340 1.00 93.19 262 LEU A CA 1
ATOM 2114 C C . LEU A 1 262 ? 5.046 -8.237 -16.038 1.00 93.19 262 LEU A C 1
ATOM 2116 O O . LEU A 1 262 ? 5.052 -9.405 -15.652 1.00 93.19 262 LEU A O 1
ATOM 2120 N N . ARG A 1 263 ? 4.328 -7.841 -17.091 1.00 92.88 263 ARG A N 1
ATOM 2121 C CA . ARG A 1 263 ? 3.427 -8.744 -17.806 1.00 92.88 263 ARG A CA 1
ATOM 2122 C C . ARG A 1 263 ? 4.183 -9.937 -18.391 1.00 92.88 263 ARG A C 1
ATOM 2124 O O . ARG A 1 263 ? 3.725 -11.065 -18.245 1.00 92.88 263 ARG A O 1
ATOM 2131 N N . LYS A 1 264 ? 5.351 -9.713 -19.004 1.00 91.44 264 LYS A N 1
ATOM 2132 C CA . LYS A 1 264 ? 6.214 -10.788 -19.520 1.00 91.44 264 LYS A CA 1
ATOM 2133 C C . LYS A 1 264 ? 6.646 -11.735 -18.400 1.00 91.44 264 LYS A C 1
ATOM 2135 O O . LYS A 1 264 ? 6.541 -12.946 -18.564 1.00 91.44 264 LYS A O 1
ATOM 2140 N N . TYR A 1 265 ? 7.103 -11.198 -17.272 1.00 90.56 265 TYR A N 1
ATOM 2141 C CA . TYR A 1 265 ? 7.581 -12.004 -16.155 1.00 90.56 265 TYR A CA 1
ATOM 2142 C C . TYR A 1 265 ? 6.476 -12.884 -15.559 1.00 90.56 265 TYR A C 1
ATOM 2144 O O . TYR A 1 265 ? 6.644 -14.099 -15.482 1.00 90.56 265 TYR A O 1
ATOM 2152 N N . TYR A 1 266 ? 5.325 -12.312 -15.199 1.00 88.06 266 TYR A N 1
ATOM 2153 C CA . TYR A 1 266 ? 4.256 -13.072 -14.540 1.00 88.06 266 TYR A CA 1
ATOM 2154 C 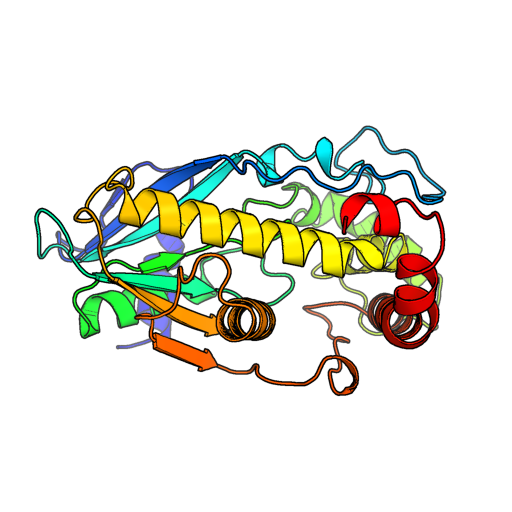C . TYR A 1 266 ? 3.534 -14.051 -15.466 1.00 88.06 266 TYR A C 1
ATOM 2156 O O . TYR A 1 266 ? 3.094 -15.097 -14.997 1.00 88.06 266 TYR A O 1
ATOM 2164 N N . LEU A 1 267 ? 3.430 -13.750 -16.765 1.00 87.56 267 LEU A N 1
ATOM 2165 C CA . LEU A 1 267 ? 2.774 -14.655 -17.710 1.00 87.56 267 LEU A CA 1
ATOM 2166 C C . LEU A 1 267 ? 3.692 -15.778 -18.210 1.00 87.56 267 LEU A C 1
ATOM 2168 O O . LEU A 1 267 ? 3.186 -16.852 -18.519 1.00 87.56 267 LEU A O 1
ATOM 2172 N N . ASN A 1 268 ? 5.012 -15.559 -18.268 1.00 86.19 268 ASN A N 1
ATOM 2173 C CA . ASN A 1 268 ? 5.927 -16.507 -18.915 1.00 86.19 268 ASN A CA 1
ATOM 2174 C C . ASN A 1 268 ? 6.967 -17.122 -17.963 1.00 86.19 268 ASN A C 1
ATOM 2176 O O . ASN A 1 268 ? 7.298 -18.296 -18.105 1.00 86.19 268 ASN A O 1
ATOM 2180 N N . ASN A 1 269 ? 7.491 -16.357 -16.999 1.00 83.25 269 ASN A N 1
ATOM 2181 C CA . ASN A 1 269 ? 8.681 -16.749 -16.231 1.00 83.25 269 ASN A CA 1
ATOM 2182 C C . ASN A 1 269 ? 8.349 -17.182 -14.796 1.00 83.25 269 ASN A C 1
ATOM 2184 O O . ASN A 1 269 ? 8.954 -18.116 -14.277 1.00 83.25 269 ASN A O 1
ATOM 2188 N N . PHE A 1 270 ? 7.374 -16.530 -14.158 1.00 83.75 270 PHE A N 1
ATOM 2189 C CA . PHE A 1 270 ? 7.090 -16.697 -12.731 1.00 83.75 270 PHE A CA 1
ATOM 2190 C C . PHE A 1 270 ? 6.808 -18.156 -12.355 1.00 83.75 270 PHE A C 1
ATOM 2192 O O . PHE A 1 270 ? 7.458 -18.710 -11.471 1.00 83.75 270 PHE A O 1
ATOM 2199 N N . LEU A 1 271 ? 5.906 -18.825 -13.082 1.00 81.19 271 LEU A N 1
ATOM 2200 C CA . LEU A 1 271 ? 5.575 -20.232 -12.826 1.00 81.19 271 LEU A CA 1
ATOM 2201 C C . LEU A 1 271 ? 6.785 -21.159 -12.995 1.00 81.19 271 LEU A C 1
ATOM 2203 O O . LEU A 1 271 ? 6.950 -22.097 -12.216 1.00 81.19 271 LEU A O 1
ATOM 2207 N N . PHE A 1 272 ? 7.653 -20.894 -13.970 1.00 82.31 272 PHE A N 1
ATOM 2208 C CA . PHE A 1 272 ? 8.867 -21.683 -14.166 1.00 82.31 272 PHE A CA 1
ATOM 2209 C C . PHE A 1 272 ? 9.822 -21.545 -12.973 1.00 82.31 272 PHE A C 1
ATOM 2211 O O . PHE A 1 272 ? 10.333 -22.539 -12.458 1.00 82.31 272 PHE A O 1
ATOM 2218 N N . GLU A 1 273 ? 10.016 -20.327 -12.477 1.00 81.62 273 GLU A N 1
ATOM 2219 C CA . GLU A 1 273 ? 10.910 -20.064 -11.351 1.00 81.62 273 GLU A CA 1
ATOM 2220 C C . GLU A 1 273 ? 10.416 -20.621 -10.018 1.00 81.62 273 GLU A C 1
ATOM 2222 O O . GLU A 1 273 ? 11.236 -20.972 -9.170 1.00 81.62 273 GLU A O 1
ATOM 2227 N N . THR A 1 274 ? 9.100 -20.745 -9.826 1.00 77.88 274 THR A N 1
ATOM 2228 C CA . THR A 1 274 ? 8.547 -21.434 -8.645 1.00 77.88 274 THR A CA 1
ATOM 2229 C C . THR A 1 274 ? 8.837 -22.938 -8.644 1.00 77.88 274 THR A C 1
ATOM 2231 O O . THR A 1 274 ? 8.886 -23.551 -7.580 1.00 77.88 274 THR A O 1
ATOM 2234 N N . ARG A 1 275 ? 9.052 -23.536 -9.825 1.00 80.69 275 ARG A N 1
ATOM 2235 C CA . ARG A 1 275 ? 9.298 -24.977 -10.005 1.00 80.69 275 ARG A CA 1
ATOM 2236 C C . ARG A 1 275 ? 10.7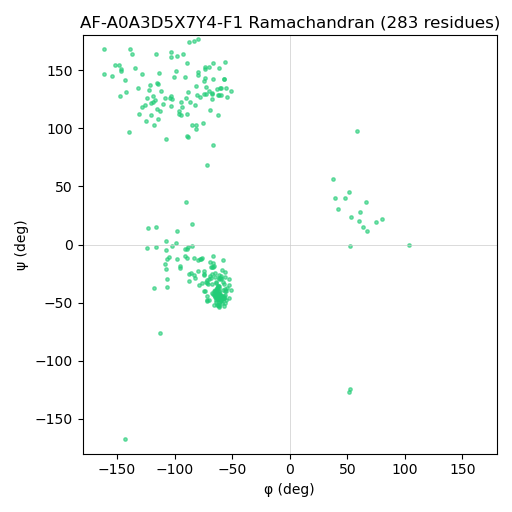84 -25.336 -10.071 1.00 80.69 275 ARG A C 1
ATOM 2238 O O . ARG A 1 275 ? 11.137 -26.491 -9.851 1.00 80.69 275 ARG A O 1
ATOM 2245 N N . SER A 1 276 ? 11.654 -24.376 -10.375 1.00 77.00 276 SER A N 1
ATOM 2246 C CA . SER A 1 276 ? 13.111 -24.554 -10.402 1.00 77.00 276 SER A CA 1
ATOM 2247 C C . SER A 1 276 ? 13.751 -24.181 -9.059 1.00 77.00 276 SER A C 1
ATOM 2249 O O . SER A 1 276 ? 13.121 -23.516 -8.246 1.00 77.00 276 SER A O 1
ATOM 2251 N N . ARG A 1 277 ? 15.005 -24.592 -8.796 1.00 74.00 277 ARG A N 1
ATOM 2252 C CA . ARG A 1 277 ? 15.776 -24.179 -7.598 1.00 74.00 277 ARG A CA 1
ATOM 2253 C C . ARG A 1 277 ? 16.216 -22.712 -7.710 1.00 74.00 277 ARG A C 1
ATOM 2255 O O . ARG A 1 277 ? 17.393 -22.418 -7.884 1.00 74.00 277 ARG A O 1
ATOM 2262 N N . SER A 1 278 ? 15.258 -21.796 -7.659 1.00 73.00 278 SER A N 1
ATOM 2263 C CA . SER A 1 278 ? 15.482 -20.350 -7.712 1.00 73.00 278 SER A CA 1
ATOM 2264 C C . SER A 1 278 ? 15.350 -19.715 -6.316 1.00 73.00 278 SER A C 1
ATOM 2266 O O . SER A 1 278 ? 14.688 -20.301 -5.452 1.00 73.00 278 SER A O 1
ATOM 2268 N N . PRO A 1 279 ? 15.881 -18.496 -6.081 1.00 70.25 279 PRO A N 1
ATOM 2269 C CA . PRO A 1 279 ? 15.642 -17.765 -4.829 1.00 70.25 279 PRO A CA 1
ATOM 2270 C C . PRO A 1 279 ? 14.151 -17.620 -4.479 1.00 70.25 279 PRO A C 1
ATOM 2272 O O . PRO A 1 279 ? 13.774 -17.720 -3.316 1.00 70.25 279 PRO A O 1
ATOM 2275 N N . LEU A 1 280 ? 13.287 -17.471 -5.491 1.00 76.62 280 LEU A N 1
ATOM 2276 C CA . LEU A 1 280 ? 11.834 -17.428 -5.323 1.00 76.62 280 LEU A CA 1
ATOM 2277 C C . LEU A 1 280 ? 11.277 -18.755 -4.796 1.00 76.62 280 LEU A C 1
ATOM 2279 O O . LEU A 1 280 ? 10.461 -18.751 -3.880 1.00 76.62 280 LEU A O 1
ATOM 2283 N N . SER A 1 281 ? 11.732 -19.887 -5.342 1.00 76.94 281 SER A N 1
ATOM 2284 C CA . SER A 1 281 ? 11.287 -21.213 -4.893 1.00 76.94 281 SER A CA 1
ATOM 2285 C C . SER A 1 281 ? 11.656 -21.492 -3.434 1.00 76.94 281 SER A C 1
ATOM 2287 O O . SER A 1 281 ? 10.873 -22.107 -2.717 1.00 76.94 281 SER A O 1
ATOM 2289 N N . SER A 1 282 ? 12.817 -21.007 -2.982 1.00 71.94 282 SER A N 1
ATOM 2290 C CA . SER A 1 282 ? 13.256 -21.132 -1.590 1.00 71.94 282 SER A CA 1
ATOM 2291 C C . SER A 1 282 ? 12.506 -20.188 -0.653 1.00 71.94 282 SER A C 1
ATOM 2293 O O . SER A 1 282 ? 12.412 -20.477 0.528 1.00 71.94 282 SER A O 1
ATOM 2295 N N . PHE A 1 283 ? 11.990 -19.068 -1.163 1.00 74.38 283 PHE A N 1
ATOM 2296 C CA . PHE A 1 283 ? 11.251 -18.084 -0.370 1.00 74.38 283 PHE A CA 1
ATOM 2297 C C . PHE A 1 283 ? 9.744 -18.365 -0.254 1.00 74.38 283 PHE A C 1
ATOM 2299 O O . PHE A 1 283 ? 9.072 -17.846 0.642 1.00 74.38 283 PHE A O 1
ATOM 2306 N N . ILE A 1 284 ? 9.170 -19.087 -1.218 1.00 75.19 284 ILE A N 1
ATOM 2307 C CA . ILE A 1 284 ? 7.752 -19.472 -1.183 1.00 75.19 284 ILE A CA 1
ATOM 2308 C C . ILE A 1 284 ? 7.530 -20.734 -0.335 1.00 75.19 284 ILE A C 1
ATOM 2310 O O . ILE A 1 284 ? 6.431 -20.892 0.190 1.00 75.19 284 ILE A O 1
ATOM 2314 N N . LYS A 1 285 ? 8.544 -21.597 -0.199 1.00 62.81 285 LYS A N 1
ATOM 2315 C CA . LYS A 1 285 ? 8.542 -22.726 0.746 1.00 62.81 285 LYS A CA 1
ATOM 2316 C C . LYS A 1 285 ? 8.665 -22.242 2.185 1.00 62.81 285 LYS A C 1
ATOM 2318 O O . LYS A 1 285 ? 8.064 -22.916 3.043 1.00 62.81 285 LYS A O 1
#

pLDDT: mean 88.57, std 11.9, range [44.59, 98.81]

Secondary structure (DSSP, 8-state):
--HHHHHHHHHHH--SSSSEEEETTTTEEEEEEEEE--PPPPP--S--S--B-STT-TTB-GGG-GGGTEEEEEEEEESS-SSEEEEEEEE--TT---GGGTHHHHHHHHHHHT--EEEEPPTTSGGGS-GGGG-HHHHHHHHHHHTTSTT--S--TTTHHHHHHHHH-TTHHHHHHHHHHHHHHHHHHHHHHT-STTEEEEEEEEEEEETHHHHHHHHHHHH-GGGTTTT--EEEES----GGG---B-TTSB-HHHHHHHHHIIIIIHHHHHHTT-HHHHHH-

Sequence (285 aa):
MEFTKTYHELRQNFSITSADIELNEREFTFRSIPFRSNSKPIPYTRTGIYNGTDCHSFAIDDAKIEENSHFDLPVYLPNSSSKYNKAIVLLHGLNERSWHKYLPWAHSLGQKTNRPVILFPLAFHMNRGCDDWSNPRLMIPHLTNRKENKDISMATFANIALSQRLSDDPLRFFTSGKQSANDLIQLLEQINQGSFPFLEKGAQVDFFSYSIGSFLAQILFLANPNEVVSYSKLFIFCGGSLFNAMNGTSRLIMDSHAFRSLRKYYLNNFLFETRSRSPLSSFIK